Protein AF-A0A9E0YC06-F1 (afdb_monomer_lite)

Foldseek 3Di:
DWAKAWQAWAAEPVRQIKTKIKIKFQLVCVVVVVVPQLKQKDWADLQQEDPVLLLVCLVPPWDDDPFAFDDDPDQDGLHTDDDPVVRVVVRVVVVVQLVVLSVVLVVCVVVVHHSNPSSVSSRNTDMIIMIIMHRDCVVLLVQQFWWQWDDDPNPDIDTDREPVVVVVVPCPPPPVCSVPPSVVSNRTPHRDDPRSNVNSRNNVVNVVVDDHHYDYAFDKGFGNLVLDDPVLQCVLQCVVPVDDDPVPRVVLSLQLSLLVNNVSRNDPRPCPPPRDNSNVSNVSSVVCVLQLVLSSQQRMWTQHDPVQFAPDFDDQDPDPNHGDTDTQDASSYRRIHGRLSVDPQNPHGPPPD

Secondary structure (DSSP, 8-state):
--EEEEEEEEE-TTS-EEEEEEEEEEGGGHHHHHT-TTSEEEE--TTTS-HHHHHHHHHHS----SS-BPP-SSS----B---HHHHHHHHHHHHHHHHHHHHHHHHHHHTT--HHHHGGGGGGG-EEEEEEEES--HHHHHHHS--EEEEETTTEEEEESSHHHHHHHT--TTGGGTT-HHHHHHHB---S-HHHHHHHHHHHHHHHH--PEE--TT-EE-TTGGGS-HHHHHHHHHHHHSS--GGGHHHHHHHHHHHHHHHHTT--TT-TTPPP-HHHHHHHHHHHHHTT-GGGGGS-EEEP-HHHHHH-EEEEEESSSSEEEEESEETTEESEEEGGGGSTTTTS-----

Radius of gyration: 23.1 Å; chains: 1; bounding box: 62×57×63 Å

Structure (mmCIF, N/CA/C/O backbone):
data_AF-A0A9E0YC06-F1
#
_entry.id   AF-A0A9E0YC06-F1
#
loop_
_atom_site.group_PDB
_atom_site.id
_atom_site.type_symbol
_atom_site.label_atom_id
_atom_site.label_alt_id
_atom_site.label_comp_id
_atom_site.label_asym_id
_atom_site.label_entity_id
_atom_site.label_seq_id
_atom_site.pdbx_PDB_ins_code
_atom_site.Cartn_x
_atom_site.Cartn_y
_atom_site.Cartn_z
_atom_site.occupancy
_atom_site.B_iso_or_equiv
_atom_site.auth_seq_id
_atom_site.auth_comp_id
_atom_site.auth_asym_id
_atom_site.auth_atom_id
_atom_site.pdbx_PDB_model_num
ATOM 1 N N . MET A 1 1 ? 0.021 1.681 -14.751 1.00 81.00 1 MET A N 1
ATOM 2 C CA . MET A 1 1 ? -0.876 2.201 -13.699 1.00 81.00 1 MET A CA 1
ATOM 3 C C . MET A 1 1 ? -0.227 2.026 -12.330 1.00 81.00 1 MET A C 1
ATOM 5 O O . MET A 1 1 ? -0.384 0.990 -11.705 1.00 81.00 1 MET A O 1
ATOM 9 N N . ILE A 1 2 ? 0.539 3.021 -11.889 1.00 95.31 2 ILE A N 1
ATOM 10 C CA . ILE A 1 2 ? 1.063 3.106 -10.520 1.00 95.31 2 ILE A CA 1
ATOM 11 C C . ILE A 1 2 ? 0.378 4.301 -9.869 1.00 95.31 2 ILE A C 1
ATOM 13 O O . ILE A 1 2 ? 0.239 5.335 -10.522 1.00 95.31 2 ILE A O 1
ATOM 17 N N . LYS A 1 3 ? -0.146 4.131 -8.656 1.00 95.12 3 LYS A N 1
ATOM 18 C CA . LYS A 1 3 ? -0.963 5.149 -7.981 1.00 95.12 3 LYS A CA 1
ATOM 19 C C . LYS A 1 3 ? -0.737 5.106 -6.476 1.00 95.12 3 LYS A C 1
ATOM 21 O O . LYS A 1 3 ? -0.536 4.027 -5.922 1.00 95.12 3 LYS A O 1
ATOM 26 N N . ALA A 1 4 ? -0.854 6.261 -5.837 1.00 97.38 4 ALA A N 1
ATOM 27 C CA . ALA A 1 4 ? -0.976 6.402 -4.396 1.00 97.38 4 ALA A CA 1
ATOM 28 C C . ALA A 1 4 ? -2.101 7.397 -4.101 1.00 97.38 4 ALA A C 1
ATOM 30 O O . ALA A 1 4 ? -2.195 8.442 -4.740 1.00 97.38 4 ALA A O 1
ATOM 31 N N . GLU A 1 5 ? -2.961 7.048 -3.157 1.00 96.50 5 GLU A N 1
ATOM 32 C CA . GLU A 1 5 ? -4.104 7.847 -2.732 1.00 96.50 5 GLU A CA 1
ATOM 33 C C . GLU A 1 5 ? -4.116 7.903 -1.210 1.00 96.50 5 GLU A C 1
ATOM 35 O O . GLU A 1 5 ? -4.028 6.864 -0.550 1.00 96.50 5 GLU A O 1
ATOM 40 N N . ILE A 1 6 ? -4.231 9.106 -0.654 1.00 98.06 6 ILE A N 1
ATOM 41 C CA . ILE A 1 6 ? -4.381 9.296 0.786 1.00 98.06 6 ILE A CA 1
ATOM 42 C C . ILE A 1 6 ? -5.811 8.927 1.182 1.00 98.06 6 ILE A C 1
ATOM 44 O O . ILE A 1 6 ? -6.769 9.517 0.696 1.00 98.06 6 ILE A O 1
ATOM 48 N N . ILE A 1 7 ? -5.941 7.942 2.067 1.00 97.62 7 ILE A N 1
ATOM 49 C CA . ILE A 1 7 ? -7.224 7.468 2.603 1.00 97.62 7 ILE A CA 1
ATOM 50 C C . ILE A 1 7 ? -7.545 8.130 3.943 1.00 97.62 7 ILE A C 1
ATOM 52 O O . ILE A 1 7 ? -8.708 8.362 4.259 1.00 97.62 7 ILE A O 1
ATOM 56 N N . ALA A 1 8 ? -6.516 8.390 4.743 1.00 98.50 8 ALA A N 1
ATOM 57 C CA . ALA A 1 8 ? -6.589 9.214 5.937 1.00 98.50 8 ALA A CA 1
ATOM 58 C C . ALA A 1 8 ? -5.201 9.770 6.231 1.00 98.50 8 ALA A C 1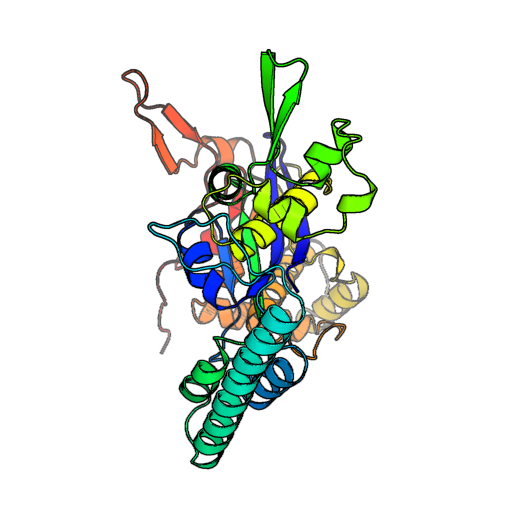
ATOM 60 O O . ALA A 1 8 ? -4.188 9.117 5.971 1.00 98.50 8 ALA A O 1
ATOM 61 N N . ASP A 1 9 ? -5.153 10.957 6.813 1.00 98.75 9 ASP A N 1
ATOM 62 C CA . ASP A 1 9 ? -3.912 11.628 7.166 1.00 98.75 9 ASP A CA 1
ATOM 63 C C . ASP A 1 9 ? -4.146 12.483 8.400 1.00 98.75 9 ASP A C 1
ATOM 65 O O . ASP A 1 9 ? -5.125 13.230 8.481 1.00 98.75 9 ASP A O 1
ATOM 69 N N . SER A 1 10 ? -3.311 12.306 9.414 1.00 98.75 10 SER A N 1
ATOM 70 C CA . SER A 1 10 ? -3.539 12.908 10.720 1.00 98.75 10 SER A CA 1
ATOM 71 C C . SER A 1 10 ? -2.240 13.236 11.422 1.00 98.75 10 SER A C 1
ATOM 73 O O . SER A 1 10 ? -1.235 12.568 11.213 1.00 98.75 10 SER A O 1
ATOM 75 N N . GLU A 1 11 ? -2.264 14.245 12.281 1.00 98.69 11 GLU A N 1
ATOM 76 C CA . GLU A 1 11 ? -1.118 14.638 13.095 1.00 98.69 11 GLU A CA 1
ATOM 77 C C . GLU A 1 11 ? -1.585 14.932 14.518 1.00 98.69 11 GLU A C 1
ATOM 79 O O . GLU A 1 11 ? -2.592 15.617 14.709 1.00 98.69 11 GLU A O 1
ATOM 84 N N . ASN A 1 12 ? -0.878 14.379 15.501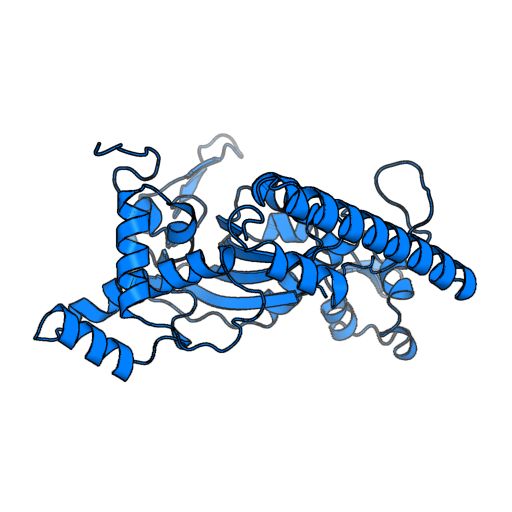 1.00 97.81 12 ASN A N 1
ATOM 85 C CA . ASN A 1 12 ? -1.195 14.558 16.916 1.00 97.81 12 ASN A CA 1
ATOM 86 C C . ASN A 1 12 ? -0.533 15.818 17.508 1.00 97.81 12 ASN A C 1
ATOM 88 O O . ASN A 1 12 ? 0.254 16.505 16.855 1.00 97.81 12 ASN A O 1
ATOM 92 N N . GLU A 1 13 ? -0.807 16.086 18.785 1.00 97.00 13 GLU A N 1
ATOM 93 C CA . GLU A 1 13 ? -0.251 17.220 19.541 1.00 97.00 13 GLU A CA 1
ATOM 94 C C . GLU A 1 13 ? 1.284 17.169 19.710 1.00 97.00 13 GLU A C 1
ATOM 96 O O . GLU A 1 13 ? 1.910 18.198 19.960 1.00 97.00 13 GLU A O 1
ATOM 101 N N . PHE A 1 14 ? 1.909 15.998 19.527 1.00 95.19 14 PHE A N 1
ATOM 102 C CA . PHE A 1 14 ? 3.367 15.811 19.588 1.00 95.19 14 PHE A CA 1
ATOM 103 C C . PHE A 1 14 ? 4.069 16.042 18.240 1.00 95.19 14 PHE A C 1
ATOM 105 O O . PHE A 1 14 ? 5.292 15.920 18.153 1.00 95.19 14 PHE A O 1
ATOM 112 N N . GLY A 1 15 ? 3.314 16.345 17.178 1.00 96.25 15 GLY A N 1
ATOM 113 C CA . GLY A 1 15 ? 3.836 16.514 15.822 1.00 96.25 15 GLY A CA 1
ATOM 114 C C . GLY A 1 15 ? 4.142 15.198 15.099 1.00 96.25 15 GLY A C 1
ATOM 115 O O . GLY A 1 15 ? 4.780 15.215 14.046 1.00 96.25 15 GLY A O 1
ATOM 116 N N . ASN A 1 16 ? 3.709 14.045 15.625 1.00 97.31 16 ASN A N 1
ATOM 117 C CA . ASN A 1 16 ? 3.791 12.792 14.880 1.00 97.31 16 ASN A CA 1
ATOM 118 C C . ASN A 1 16 ? 2.632 12.716 13.889 1.00 97.31 16 ASN A C 1
ATOM 120 O O . ASN A 1 16 ? 1.460 12.786 14.267 1.00 97.31 16 ASN A O 1
ATOM 124 N N . ARG A 1 17 ? 2.975 12.523 12.617 1.00 98.44 17 ARG A N 1
ATOM 125 C CA . ARG A 1 17 ? 2.020 12.332 11.530 1.00 98.44 17 ARG A CA 1
ATOM 126 C C . ARG A 1 17 ? 1.817 10.845 11.269 1.00 98.44 17 ARG A C 1
ATOM 128 O O . ARG A 1 17 ? 2.785 10.098 11.183 1.00 98.44 17 ARG A O 1
ATOM 135 N N . ILE A 1 18 ? 0.569 10.424 11.124 1.00 98.81 18 ILE A N 1
ATOM 136 C CA . ILE A 1 18 ? 0.172 9.090 10.679 1.00 98.81 18 ILE A CA 1
ATOM 137 C C . ILE A 1 18 ? -0.608 9.225 9.377 1.00 98.81 18 ILE A C 1
ATOM 139 O O . ILE A 1 18 ? -1.544 10.018 9.265 1.00 98.81 18 ILE A O 1
ATOM 143 N N . THR A 1 19 ? -0.238 8.422 8.387 1.00 98.81 19 THR A N 1
ATOM 144 C CA . THR A 1 19 ? -0.880 8.459 7.074 1.00 98.81 19 THR A CA 1
ATOM 145 C C . THR A 1 19 ? -1.258 7.054 6.653 1.00 98.81 19 THR A C 1
ATOM 147 O O . THR A 1 19 ? -0.451 6.132 6.764 1.00 98.81 19 THR A O 1
ATOM 150 N N . THR A 1 20 ? -2.475 6.901 6.139 1.00 98.75 20 THR A N 1
ATOM 151 C CA . THR A 1 20 ? -2.956 5.690 5.482 1.00 98.75 20 THR A CA 1
ATOM 152 C C . THR A 1 20 ? -3.086 5.950 3.988 1.00 98.75 20 THR A C 1
ATOM 154 O O . THR A 1 20 ? -3.839 6.827 3.570 1.00 98.75 20 THR A O 1
ATOM 157 N N . MET A 1 21 ? -2.375 5.169 3.177 1.00 98.00 21 MET A N 1
ATOM 158 C CA . MET A 1 21 ? -2.374 5.263 1.721 1.00 98.00 21 MET A CA 1
ATOM 159 C C . MET A 1 21 ? -2.909 3.984 1.088 1.00 98.00 21 MET A C 1
ATOM 161 O O . MET A 1 21 ? -2.517 2.881 1.471 1.00 98.00 21 MET A O 1
ATOM 165 N N . ARG A 1 22 ? -3.747 4.123 0.062 1.00 96.50 22 ARG A N 1
ATOM 166 C CA . ARG A 1 22 ? -4.060 3.048 -0.878 1.00 96.50 22 ARG A CA 1
ATOM 167 C C . ARG A 1 22 ? -3.128 3.181 -2.071 1.00 96.50 22 ARG A C 1
ATOM 169 O O . ARG A 1 22 ? -3.147 4.192 -2.767 1.00 96.50 22 ARG A O 1
ATOM 176 N N . VAL A 1 23 ? -2.321 2.157 -2.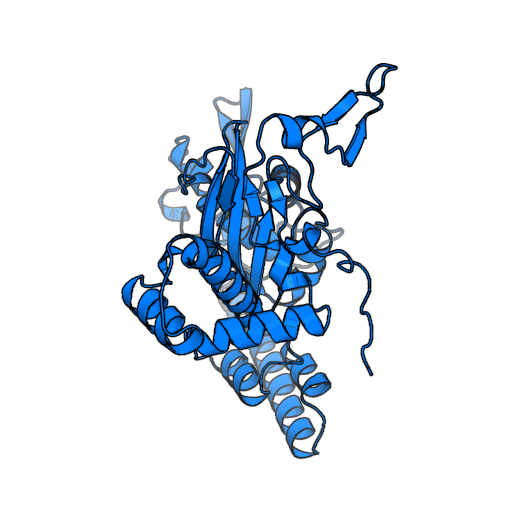309 1.00 96.50 23 VAL A N 1
ATOM 177 C CA . VAL A 1 23 ? -1.354 2.141 -3.406 1.00 96.50 23 VAL A CA 1
ATOM 178 C C . VAL A 1 23 ? -1.649 1.024 -4.396 1.00 96.50 23 VAL A C 1
ATOM 180 O O . VAL A 1 23 ? -2.126 -0.044 -4.012 1.00 96.50 23 VAL A O 1
ATOM 183 N N . VAL A 1 24 ? -1.348 1.275 -5.669 1.00 95.25 24 VAL A N 1
ATOM 184 C CA . VAL A 1 24 ? -1.470 0.312 -6.768 1.00 95.25 24 VAL A CA 1
ATOM 185 C C . VAL A 1 24 ? -0.137 0.230 -7.498 1.00 95.25 24 VAL A C 1
ATOM 187 O O . VAL A 1 24 ? 0.400 1.260 -7.902 1.00 95.25 24 VAL A O 1
ATOM 190 N N . PHE A 1 25 ? 0.396 -0.977 -7.672 1.00 96.31 25 PHE A N 1
ATOM 191 C CA . PHE A 1 25 ? 1.707 -1.205 -8.291 1.00 96.31 25 PHE A CA 1
ATOM 192 C C . PHE A 1 25 ? 1.819 -2.616 -8.906 1.00 96.31 25 PHE A C 1
ATOM 194 O O . PHE A 1 25 ? 0.981 -3.468 -8.613 1.00 96.31 25 PHE A O 1
ATOM 201 N N . PRO A 1 26 ? 2.808 -2.903 -9.773 1.00 96.38 26 PRO A N 1
ATOM 202 C CA . PRO A 1 26 ? 2.993 -4.236 -10.354 1.00 96.38 26 PRO A CA 1
ATOM 203 C C . PRO A 1 26 ? 3.237 -5.301 -9.283 1.00 96.38 26 PRO A C 1
ATOM 205 O O . PRO A 1 26 ? 4.080 -5.127 -8.407 1.00 96.38 26 PRO A O 1
ATOM 208 N N . ARG A 1 27 ? 2.534 -6.434 -9.340 1.00 94.75 27 ARG A N 1
ATOM 209 C CA . ARG A 1 27 ? 2.491 -7.412 -8.238 1.00 94.75 27 ARG A CA 1
ATOM 210 C C . ARG A 1 27 ? 3.851 -7.910 -7.747 1.00 94.75 27 ARG A C 1
ATOM 212 O O . ARG A 1 27 ? 3.967 -8.225 -6.558 1.00 94.75 27 ARG A O 1
ATOM 219 N N . TYR A 1 28 ? 4.858 -7.987 -8.611 1.00 93.94 28 TYR A N 1
ATOM 220 C CA . TYR A 1 28 ? 6.193 -8.456 -8.233 1.00 93.94 28 TYR A CA 1
ATOM 221 C C . TYR A 1 28 ? 6.906 -7.509 -7.245 1.00 93.94 28 TYR A C 1
ATOM 223 O O . TYR A 1 28 ? 7.638 -7.984 -6.379 1.00 93.94 28 TYR A O 1
ATOM 231 N N . ILE A 1 29 ? 6.584 -6.208 -7.254 1.00 95.94 29 ILE A N 1
ATOM 232 C CA . ILE A 1 29 ? 7.125 -5.198 -6.323 1.00 95.94 29 ILE A CA 1
ATOM 233 C C . ILE A 1 29 ? 6.703 -5.455 -4.866 1.00 95.94 29 ILE A C 1
ATOM 235 O O . ILE A 1 29 ? 7.348 -4.984 -3.928 1.00 95.94 29 ILE A O 1
ATOM 239 N N . LEU A 1 30 ? 5.654 -6.256 -4.634 1.00 95.44 30 LEU A N 1
ATOM 240 C CA . LEU A 1 30 ? 5.174 -6.563 -3.281 1.00 95.44 30 LEU A CA 1
ATOM 241 C C . LEU A 1 30 ? 6.271 -7.185 -2.402 1.00 95.44 30 LEU A C 1
ATOM 243 O O . LEU A 1 30 ? 6.291 -6.940 -1.198 1.00 95.44 30 LEU A O 1
ATOM 247 N N . ALA A 1 31 ? 7.169 -7.989 -2.982 1.00 95.06 31 ALA A N 1
ATOM 248 C CA . ALA A 1 31 ? 8.255 -8.618 -2.234 1.00 95.06 31 ALA A CA 1
ATOM 249 C C . ALA A 1 31 ? 9.210 -7.567 -1.644 1.00 95.06 31 ALA A C 1
ATOM 251 O O . ALA A 1 31 ? 9.527 -7.624 -0.457 1.00 95.06 31 ALA A O 1
ATOM 252 N N . GLU A 1 32 ? 9.582 -6.565 -2.440 1.00 95.12 32 GLU A N 1
ATOM 253 C CA . GLU A 1 32 ? 10.418 -5.445 -2.008 1.00 95.12 32 GLU A CA 1
ATOM 254 C C . GLU A 1 32 ? 9.693 -4.530 -1.016 1.00 95.12 32 GLU A C 1
ATOM 256 O O . GLU A 1 32 ? 10.263 -4.132 -0.005 1.00 95.12 32 GLU A O 1
ATOM 261 N N . LEU A 1 33 ? 8.410 -4.228 -1.241 1.00 96.19 33 LEU A N 1
ATOM 262 C CA . LEU A 1 33 ? 7.621 -3.434 -0.291 1.00 96.19 33 LEU A CA 1
ATOM 263 C C . LEU A 1 33 ? 7.520 -4.129 1.081 1.00 96.19 33 LEU A C 1
ATOM 265 O O . LEU A 1 33 ? 7.486 -3.487 2.137 1.00 96.19 33 LEU A O 1
ATOM 269 N N . ASN A 1 34 ? 7.482 -5.461 1.093 1.00 95.81 34 ASN A N 1
ATOM 270 C CA . ASN A 1 34 ? 7.383 -6.240 2.320 1.00 95.81 34 ASN A CA 1
ATOM 271 C C . ASN A 1 34 ? 8.662 -6.225 3.169 1.00 95.81 34 ASN A C 1
ATOM 273 O O . ASN A 1 34 ? 8.555 -6.466 4.371 1.00 95.81 34 ASN A O 1
ATOM 277 N N . THR A 1 35 ? 9.826 -5.854 2.621 1.00 95.81 35 THR A N 1
ATOM 278 C CA . THR A 1 35 ? 11.067 -5.727 3.413 1.00 95.81 35 THR A CA 1
ATOM 279 C C . THR A 1 35 ? 11.031 -4.544 4.385 1.00 95.81 35 THR A C 1
ATOM 281 O O . THR A 1 35 ? 11.762 -4.525 5.374 1.00 95.81 35 THR A O 1
ATOM 284 N N . HIS A 1 36 ? 10.165 -3.559 4.134 1.00 96.62 36 HIS A N 1
ATOM 285 C CA . HIS A 1 36 ? 9.968 -2.380 4.981 1.00 96.62 36 HIS A CA 1
ATOM 286 C C . HIS A 1 36 ? 9.031 -2.702 6.152 1.00 96.62 36 HIS A C 1
ATOM 288 O O . HIS A 1 36 ? 7.808 -2.572 6.051 1.00 96.62 36 HIS A O 1
ATOM 294 N N . ARG A 1 37 ? 9.605 -3.200 7.253 1.00 94.31 37 ARG A N 1
ATOM 295 C CA . ARG A 1 37 ? 8.866 -3.749 8.412 1.00 94.31 37 ARG A CA 1
ATOM 296 C C . ARG A 1 37 ? 8.123 -2.710 9.256 1.00 94.31 37 ARG A C 1
ATOM 298 O O . ARG A 1 37 ? 7.167 -3.077 9.923 1.00 94.31 37 ARG A O 1
ATOM 305 N N . MET A 1 38 ? 8.539 -1.447 9.197 1.00 93.88 38 MET A N 1
ATOM 306 C CA . MET A 1 38 ? 7.868 -0.326 9.870 1.00 93.88 38 MET A CA 1
ATOM 307 C C . MET A 1 38 ? 6.509 0.030 9.250 1.00 93.88 38 MET A C 1
ATOM 309 O O . MET A 1 38 ? 5.746 0.788 9.835 1.00 93.88 38 MET A O 1
ATOM 313 N N . LEU A 1 39 ? 6.194 -0.502 8.066 1.00 97.12 39 LEU A N 1
ATOM 314 C CA . LEU A 1 39 ? 4.922 -0.263 7.394 1.00 97.12 39 LEU A CA 1
ATOM 315 C C . LEU A 1 39 ? 3.885 -1.308 7.820 1.00 97.12 39 LEU A C 1
ATOM 317 O O . LEU A 1 39 ? 4.083 -2.504 7.579 1.00 97.12 39 LEU A O 1
ATOM 321 N N . SER A 1 40 ? 2.755 -0.856 8.360 1.00 96.81 40 SER A N 1
ATOM 322 C CA . SER A 1 40 ? 1.577 -1.702 8.589 1.00 96.81 40 SER A CA 1
ATOM 323 C C . SER A 1 40 ? 0.810 -1.850 7.278 1.00 96.81 40 SER A C 1
ATOM 325 O O . SER A 1 40 ? 0.516 -0.855 6.614 1.00 96.81 40 SER A O 1
ATOM 327 N N . LYS A 1 41 ? 0.539 -3.086 6.848 1.00 94.81 41 LYS A N 1
ATOM 328 C CA . LYS A 1 41 ? 0.122 -3.384 5.466 1.00 94.81 41 LYS A CA 1
ATOM 329 C C . LYS A 1 41 ? -1.058 -4.349 5.422 1.00 94.81 41 LYS A C 1
ATOM 331 O O . LYS A 1 41 ? -0.990 -5.448 5.971 1.00 94.81 41 LYS A O 1
ATOM 336 N N . ASN A 1 42 ? -2.076 -4.008 4.635 1.00 91.69 42 ASN A N 1
ATOM 337 C CA . ASN A 1 42 ? -3.133 -4.929 4.224 1.00 91.69 42 ASN A CA 1
ATOM 338 C C . ASN A 1 42 ? -3.101 -5.087 2.701 1.00 91.69 42 ASN A C 1
ATOM 340 O O . ASN A 1 42 ? -3.422 -4.176 1.942 1.00 91.69 42 ASN A O 1
ATOM 344 N N . SER A 1 43 ? -2.626 -6.248 2.254 1.00 87.94 43 SER A N 1
ATOM 345 C CA . SER A 1 43 ? -2.371 -6.554 0.846 1.00 87.94 43 SER A CA 1
ATOM 346 C C . SER A 1 43 ? -3.465 -7.442 0.283 1.00 87.94 43 SER A C 1
ATOM 348 O O . SER A 1 43 ? -3.850 -8.414 0.936 1.00 87.94 43 SER A O 1
ATOM 350 N N . ALA A 1 44 ? -3.870 -7.201 -0.968 1.00 80.44 44 ALA A N 1
ATOM 351 C CA . ALA A 1 44 ? -4.777 -8.107 -1.654 1.00 80.44 44 ALA A CA 1
ATOM 352 C C . ALA A 1 44 ? -4.278 -9.558 -1.720 1.00 80.44 44 ALA A C 1
ATOM 354 O O . ALA A 1 44 ? -3.077 -9.839 -1.670 1.00 80.44 44 ALA A O 1
ATOM 355 N N . SER A 1 45 ? -5.218 -10.502 -1.786 1.00 81.62 45 SER A N 1
ATOM 356 C CA . SER A 1 45 ? -4.921 -11.935 -1.798 1.00 81.62 45 SER A CA 1
ATOM 357 C C . SER A 1 45 ? -5.403 -12.579 -3.091 1.00 81.62 45 SER A C 1
ATOM 359 O O . SER A 1 45 ? -6.604 -12.778 -3.289 1.00 81.62 45 SER A O 1
ATOM 361 N N . SER A 1 46 ? -4.458 -13.008 -3.933 1.00 79.94 46 SER A N 1
ATOM 362 C CA . SER A 1 46 ? -4.754 -13.805 -5.131 1.00 79.94 46 SER A CA 1
ATOM 363 C C . SER A 1 46 ? -5.472 -15.115 -4.787 1.00 79.94 46 SER A C 1
ATOM 365 O O . SER A 1 46 ? -6.246 -15.618 -5.589 1.00 79.94 46 SER A O 1
ATOM 367 N N . ARG A 1 47 ? -5.326 -15.644 -3.564 1.00 80.62 47 ARG A N 1
ATOM 368 C CA . ARG A 1 47 ? -6.095 -16.814 -3.096 1.00 80.62 47 ARG A CA 1
ATOM 369 C C . ARG A 1 47 ? -7.568 -16.501 -2.837 1.00 80.62 47 ARG A C 1
ATOM 371 O O . ARG A 1 47 ? -8.405 -17.397 -2.933 1.00 80.62 47 ARG A O 1
ATOM 378 N N . ALA A 1 48 ? -7.887 -15.268 -2.453 1.00 77.62 48 ALA A N 1
ATOM 379 C CA . ALA A 1 48 ? -9.242 -14.891 -2.079 1.00 77.62 48 ALA A CA 1
ATOM 380 C C . ALA A 1 48 ? -10.073 -14.454 -3.293 1.00 77.62 48 ALA A C 1
ATOM 382 O O . ALA A 1 48 ? -11.224 -14.881 -3.422 1.00 77.62 48 ALA A O 1
ATOM 383 N N . ILE A 1 49 ? -9.475 -13.695 -4.215 1.00 81.81 49 ILE A N 1
ATOM 384 C CA . ILE A 1 49 ? -10.160 -13.143 -5.391 1.00 81.81 49 ILE A CA 1
ATOM 385 C C . ILE A 1 49 ? -10.595 -14.276 -6.352 1.00 81.81 49 ILE A C 1
ATOM 387 O O . ILE A 1 49 ? -9.816 -15.199 -6.611 1.00 81.81 49 ILE A O 1
ATOM 391 N N . PRO A 1 50 ? -11.837 -14.257 -6.878 1.00 88.75 50 PRO A N 1
ATOM 392 C CA . PRO A 1 50 ? -12.282 -15.203 -7.902 1.00 88.75 50 PRO A CA 1
ATOM 393 C C . PRO A 1 50 ? -11.386 -15.183 -9.148 1.00 88.75 50 PRO A C 1
ATOM 395 O O . PRO A 1 50 ? -11.050 -14.107 -9.638 1.00 88.75 50 PRO A O 1
ATOM 398 N N . PHE A 1 51 ? -11.065 -16.362 -9.692 1.00 91.56 51 PHE A N 1
ATOM 399 C CA . PHE A 1 51 ? -10.202 -16.502 -10.875 1.00 91.56 51 PHE A CA 1
ATOM 400 C C . PHE A 1 51 ? -10.669 -15.632 -12.047 1.00 91.56 51 PHE A C 1
ATOM 402 O O . PHE A 1 51 ? -9.890 -14.834 -12.551 1.00 91.56 51 PHE A O 1
ATOM 409 N N . GLN A 1 52 ? -11.960 -15.687 -12.391 1.00 91.50 52 GLN A N 1
ATOM 410 C CA . GLN A 1 52 ? -12.535 -14.916 -13.501 1.00 91.50 52 GLN A CA 1
ATOM 411 C C . GLN A 1 52 ? -12.300 -13.400 -13.381 1.00 91.50 52 GLN A C 1
ATOM 413 O O . GLN A 1 52 ? -12.055 -12.734 -14.381 1.00 91.50 52 GLN A O 1
ATOM 418 N N . LYS A 1 53 ? -12.302 -12.846 -12.157 1.00 88.88 53 LYS A N 1
ATOM 419 C CA . LYS A 1 53 ? -12.016 -11.418 -11.945 1.00 88.88 53 LYS A CA 1
ATOM 420 C C . LYS A 1 53 ? -10.548 -11.084 -12.237 1.00 88.88 53 LYS A C 1
ATOM 422 O O . LYS A 1 53 ? -10.275 -10.077 -12.883 1.00 88.88 53 LYS A O 1
ATOM 427 N N . LEU A 1 54 ? -9.608 -11.913 -11.771 1.00 89.69 54 LEU A N 1
ATOM 428 C CA . LEU A 1 54 ? -8.177 -11.709 -12.047 1.00 89.69 54 LEU A CA 1
ATOM 429 C C . LEU A 1 54 ? -7.852 -11.924 -13.525 1.00 89.69 54 LEU A C 1
ATOM 431 O O . LEU A 1 54 ? -7.114 -11.134 -14.105 1.00 89.69 54 LEU A O 1
ATOM 435 N N . LEU A 1 55 ? -8.446 -12.951 -14.131 1.00 93.38 55 LEU A N 1
ATOM 436 C CA . LEU A 1 55 ? -8.324 -13.259 -15.549 1.00 93.38 55 LEU A CA 1
ATOM 437 C C . LEU A 1 55 ? -8.744 -12.063 -16.413 1.00 93.38 55 LEU A C 1
ATOM 439 O O . LEU A 1 55 ? -7.965 -11.606 -17.247 1.00 93.38 55 LEU A O 1
ATOM 443 N N . GLN A 1 56 ? -9.933 -11.505 -16.157 1.00 92.56 56 GLN A N 1
ATOM 444 C CA . GLN A 1 56 ? -10.422 -10.332 -16.881 1.00 92.56 56 GLN A CA 1
ATOM 445 C C . GLN A 1 56 ? -9.505 -9.121 -16.680 1.00 92.56 56 GLN A C 1
ATOM 447 O O . GLN A 1 56 ? -9.124 -8.470 -17.649 1.00 92.56 56 GLN A O 1
ATOM 452 N N . SER A 1 57 ? -9.071 -8.867 -15.441 1.00 91.00 57 SER A N 1
ATOM 453 C CA . SER A 1 57 ? -8.157 -7.761 -15.139 1.00 91.00 57 SER A CA 1
ATOM 454 C C . SER A 1 57 ? -6.834 -7.861 -15.899 1.00 91.00 57 SER A C 1
ATOM 456 O O . SER A 1 57 ? -6.325 -6.835 -16.337 1.00 91.00 57 SER A O 1
ATOM 458 N N . VAL A 1 58 ? -6.271 -9.062 -16.063 1.00 94.44 58 VAL A N 1
ATOM 459 C CA . VAL A 1 58 ? -5.019 -9.274 -16.809 1.00 94.44 58 VAL A CA 1
ATOM 460 C C . VAL A 1 58 ? -5.232 -9.196 -18.324 1.00 94.44 58 VAL A C 1
ATOM 462 O O . VAL A 1 58 ? -4.333 -8.767 -19.048 1.00 94.44 58 VAL A O 1
ATOM 465 N N . LYS A 1 59 ? -6.413 -9.567 -18.832 1.00 94.44 59 LYS A N 1
ATOM 466 C CA . LYS A 1 59 ? -6.758 -9.416 -20.256 1.00 94.44 59 LYS A CA 1
ATOM 467 C C . LYS A 1 59 ? -6.944 -7.943 -20.637 1.00 94.44 59 LYS A C 1
ATOM 469 O O . LYS A 1 59 ? -6.366 -7.507 -21.631 1.00 94.44 59 LYS A O 1
ATOM 474 N N . GLU A 1 60 ? -7.685 -7.185 -19.829 1.00 92.88 60 GLU A N 1
ATOM 475 C CA . GLU A 1 60 ? -8.036 -5.783 -20.104 1.00 92.88 60 GLU A CA 1
ATOM 476 C C . GLU A 1 60 ? -6.946 -4.784 -19.706 1.00 92.88 60 GLU A C 1
ATOM 478 O O . GLU A 1 60 ? -6.685 -3.832 -20.434 1.00 92.88 60 GLU A O 1
ATOM 483 N N . ASN A 1 61 ? -6.314 -4.988 -18.548 1.00 92.50 61 ASN A N 1
ATOM 484 C CA . ASN A 1 61 ? -5.379 -4.039 -17.944 1.00 92.50 61 ASN A CA 1
ATOM 485 C C . ASN A 1 61 ? -4.095 -4.747 -17.468 1.00 92.50 61 ASN A C 1
ATOM 487 O O . ASN A 1 61 ? -3.773 -4.693 -16.273 1.00 92.50 61 ASN A O 1
ATOM 491 N N . PRO A 1 62 ? -3.357 -5.434 -18.366 1.00 96.06 62 PRO A N 1
ATOM 492 C CA . PRO A 1 62 ? -2.119 -6.101 -17.994 1.00 96.06 62 PRO A CA 1
ATOM 493 C C . PRO A 1 62 ? -1.080 -5.094 -17.500 1.00 96.06 62 PRO A C 1
ATOM 495 O O . PRO A 1 62 ? -0.982 -3.962 -17.981 1.00 96.06 62 PRO A O 1
ATOM 498 N N . PHE A 1 63 ? -0.241 -5.538 -16.575 1.00 96.94 63 PHE A N 1
ATOM 499 C CA . PHE A 1 63 ? 1.013 -4.864 -16.308 1.00 96.94 63 PHE A CA 1
ATOM 500 C C . PHE A 1 63 ? 1.921 -4.953 -17.541 1.00 96.94 63 PHE A C 1
ATOM 502 O O . PHE A 1 63 ? 2.207 -6.040 -18.048 1.00 96.94 63 PHE A O 1
ATOM 509 N N . ILE A 1 64 ? 2.391 -3.789 -17.982 1.00 96.94 64 ILE A N 1
ATOM 510 C CA . ILE A 1 64 ? 3.454 -3.609 -18.968 1.00 96.94 64 ILE A CA 1
ATOM 511 C C . ILE A 1 64 ? 4.518 -2.728 -18.294 1.00 96.94 64 ILE A C 1
ATOM 513 O O . ILE A 1 64 ? 4.135 -1.720 -17.680 1.00 96.94 64 ILE A O 1
ATOM 517 N N . PRO A 1 65 ? 5.815 -3.084 -18.370 1.00 96.00 65 PRO A N 1
ATOM 518 C CA . PRO A 1 65 ? 6.889 -2.262 -17.828 1.00 96.00 65 PRO A CA 1
ATOM 519 C C . PRO A 1 65 ? 6.854 -0.811 -18.322 1.00 96.00 65 PRO A C 1
ATOM 521 O O . PRO A 1 65 ? 6.554 -0.554 -19.486 1.00 96.00 65 PRO A O 1
ATOM 524 N N . ILE A 1 66 ? 7.164 0.147 -17.440 1.00 95.12 66 ILE A N 1
ATOM 525 C CA . ILE A 1 66 ? 7.150 1.586 -17.778 1.00 95.12 66 ILE A CA 1
ATOM 526 C C . ILE A 1 66 ? 8.244 1.966 -18.784 1.00 95.12 66 ILE A C 1
ATOM 528 O O . ILE A 1 66 ? 8.102 2.953 -19.501 1.00 95.12 66 ILE A O 1
ATOM 532 N N . ALA A 1 67 ? 9.322 1.184 -18.822 1.00 95.50 67 ALA A N 1
ATOM 533 C CA . ALA A 1 67 ? 10.390 1.250 -19.803 1.00 95.50 67 ALA A CA 1
ATOM 534 C C . ALA A 1 67 ? 11.072 -0.120 -19.899 1.00 95.50 67 ALA A C 1
ATOM 536 O O . ALA A 1 67 ? 11.053 -0.904 -18.947 1.00 95.50 67 ALA A O 1
ATOM 537 N N . TRP A 1 68 ? 11.698 -0.387 -21.042 1.00 95.56 68 TRP A N 1
ATOM 538 C CA . TRP A 1 68 ? 12.492 -1.590 -21.269 1.00 95.56 68 TRP A CA 1
ATOM 539 C C . TRP A 1 68 ? 13.961 -1.254 -21.041 1.00 95.56 68 TRP A C 1
ATOM 541 O O . TRP A 1 68 ? 14.582 -0.582 -21.864 1.00 95.56 68 TRP A O 1
ATOM 551 N N . GLN A 1 69 ? 14.494 -1.661 -19.894 1.00 93.56 69 GLN A N 1
ATOM 552 C CA . GLN A 1 69 ? 15.904 -1.484 -19.556 1.00 93.56 69 GLN A CA 1
ATOM 553 C C . GLN A 1 69 ? 16.746 -2.515 -20.318 1.00 93.56 69 GLN A C 1
ATOM 555 O O . GLN A 1 69 ? 16.319 -3.658 -20.498 1.00 93.56 69 GLN A O 1
ATOM 560 N N . LYS A 1 70 ? 17.918 -2.106 -20.804 1.00 93.94 70 LYS A N 1
ATOM 561 C CA . LYS A 1 70 ? 18.883 -3.026 -21.417 1.00 93.94 70 LYS A CA 1
ATOM 562 C C . LYS A 1 70 ? 19.603 -3.834 -20.341 1.00 93.94 70 LYS A C 1
ATOM 564 O O . LYS A 1 70 ? 19.641 -3.431 -19.182 1.00 93.94 70 LYS A O 1
ATOM 569 N N . ASP A 1 71 ? 20.191 -4.953 -20.749 1.00 93.19 71 ASP A N 1
ATOM 570 C CA . ASP A 1 71 ? 21.047 -5.756 -19.876 1.00 93.19 71 ASP A CA 1
ATOM 571 C C . ASP A 1 71 ? 22.228 -4.934 -19.336 1.00 93.19 71 ASP A C 1
ATOM 573 O O . ASP A 1 71 ? 22.786 -4.084 -20.037 1.00 93.19 71 ASP A O 1
ATOM 577 N N . HIS A 1 72 ? 22.595 -5.177 -18.081 1.00 89.81 72 HIS A N 1
ATOM 578 C CA . HIS A 1 72 ? 23.677 -4.476 -17.402 1.00 89.81 72 HIS A CA 1
ATOM 579 C C . HIS A 1 72 ? 24.253 -5.322 -16.261 1.00 89.81 72 HIS A C 1
ATOM 581 O O . HIS A 1 72 ? 23.586 -6.168 -15.668 1.00 89.81 72 HIS A O 1
ATOM 587 N N . SER A 1 73 ? 25.504 -5.055 -15.885 1.00 89.75 73 SER A N 1
ATOM 588 C CA . SER A 1 73 ? 26.099 -5.656 -14.689 1.00 89.75 73 SER A CA 1
ATOM 589 C C . SER A 1 73 ? 25.609 -4.967 -13.413 1.00 89.75 73 SER A C 1
ATOM 591 O O . SER A 1 73 ? 25.503 -3.741 -13.370 1.00 89.75 73 SER A O 1
ATOM 593 N N . GLY A 1 74 ? 25.399 -5.728 -12.340 1.00 83.62 74 GLY A N 1
ATOM 594 C CA . GLY A 1 74 ? 25.006 -5.189 -11.034 1.00 83.62 74 GLY A CA 1
ATOM 595 C C . GLY A 1 74 ? 23.499 -4.960 -10.895 1.00 83.62 74 GLY A C 1
ATOM 596 O O . GLY A 1 74 ? 22.708 -5.437 -11.696 1.00 83.62 74 GLY A O 1
ATOM 597 N N . MET A 1 75 ? 23.091 -4.254 -9.838 1.00 76.69 75 MET A N 1
ATOM 598 C CA . MET A 1 75 ? 21.669 -4.083 -9.498 1.00 76.69 75 MET A CA 1
ATOM 599 C C . MET A 1 75 ? 20.967 -2.949 -10.260 1.00 76.69 75 MET A C 1
ATOM 601 O O . MET A 1 75 ? 19.752 -2.842 -10.146 1.00 76.69 75 MET A O 1
ATOM 605 N N . GLN A 1 76 ? 21.702 -2.087 -10.974 1.00 75.06 76 GLN A N 1
ATOM 606 C CA . GLN A 1 76 ? 21.170 -0.856 -11.573 1.00 75.06 76 GLN A CA 1
ATOM 607 C C . GLN A 1 76 ? 21.738 -0.589 -12.968 1.00 75.06 76 GLN A C 1
ATOM 609 O O . GLN A 1 76 ? 22.953 -0.651 -13.161 1.00 75.06 76 GLN A O 1
ATOM 614 N N . GLY A 1 77 ? 20.856 -0.242 -13.907 1.00 83.25 77 GLY A N 1
ATOM 615 C CA . GLY A 1 77 ? 21.188 0.139 -15.277 1.00 83.25 77 GLY A CA 1
ATOM 616 C C . GLY A 1 77 ? 20.620 1.508 -15.646 1.00 83.25 77 GLY A C 1
ATOM 617 O O . GLY A 1 77 ? 19.578 1.929 -15.150 1.00 83.25 77 GLY A O 1
ATOM 618 N N . SER A 1 78 ? 21.288 2.218 -16.547 1.00 85.44 78 SER A N 1
ATOM 619 C CA . SER A 1 78 ? 20.851 3.539 -17.031 1.00 85.44 78 SER A CA 1
ATOM 620 C C . SER A 1 78 ? 20.454 3.542 -18.507 1.00 85.44 78 SER A C 1
ATOM 622 O O . SER A 1 78 ? 19.965 4.552 -19.015 1.00 85.44 78 SER A O 1
ATOM 624 N N . GLU A 1 79 ? 20.655 2.424 -19.204 1.00 91.81 79 GLU A N 1
ATOM 625 C CA . GLU A 1 79 ? 20.334 2.295 -20.617 1.00 91.81 79 GLU A CA 1
ATOM 626 C C . GLU A 1 79 ? 18.978 1.632 -20.829 1.00 91.81 79 GLU A C 1
ATOM 628 O O . GLU A 1 79 ? 18.659 0.600 -20.240 1.00 91.81 79 GLU A O 1
ATOM 633 N N . TYR A 1 80 ? 18.201 2.210 -21.737 1.00 95.06 80 TYR A N 1
ATOM 634 C CA . TYR A 1 80 ? 16.870 1.743 -22.093 1.00 95.06 80 TYR A CA 1
ATOM 635 C C . TYR A 1 80 ? 16.774 1.592 -23.609 1.00 95.06 80 TYR A C 1
ATOM 637 O O . TYR A 1 80 ? 17.510 2.241 -24.360 1.00 95.06 80 TYR A O 1
ATOM 645 N N . PHE A 1 81 ? 15.870 0.735 -24.071 1.00 95.62 81 PHE A N 1
ATOM 646 C CA . PHE A 1 81 ? 15.463 0.736 -25.471 1.00 95.62 81 PHE A CA 1
ATOM 647 C C . PHE A 1 81 ? 14.749 2.057 -25.773 1.00 95.62 81 PHE A C 1
ATOM 649 O O . PHE A 1 81 ? 13.839 2.454 -25.045 1.00 95.62 81 PHE A O 1
ATOM 656 N N . THR A 1 82 ? 15.192 2.744 -26.825 1.00 94.75 82 THR A N 1
ATOM 657 C CA . THR A 1 82 ? 14.659 4.048 -27.254 1.00 94.75 82 THR A CA 1
ATOM 658 C C . THR A 1 82 ? 14.030 3.997 -28.643 1.00 94.75 82 THR A C 1
ATOM 660 O O . THR A 1 82 ? 13.190 4.840 -28.957 1.00 94.75 82 THR A O 1
ATOM 663 N N . ASP A 1 83 ? 14.409 3.014 -29.466 1.00 95.69 83 ASP A N 1
ATOM 664 C CA . ASP A 1 83 ? 13.819 2.806 -30.781 1.00 95.69 83 ASP A CA 1
ATOM 665 C C . ASP A 1 83 ? 12.377 2.290 -30.662 1.00 95.69 83 ASP A C 1
ATOM 667 O O . ASP A 1 83 ? 12.061 1.395 -29.873 1.00 95.69 83 ASP A O 1
ATOM 671 N N . LYS A 1 84 ? 11.476 2.882 -31.448 1.00 95.00 84 LYS A N 1
ATOM 672 C CA . LYS A 1 84 ? 10.043 2.597 -31.361 1.00 95.00 84 LYS A CA 1
ATOM 673 C C . LYS A 1 84 ? 9.699 1.202 -31.885 1.00 95.00 84 LYS A C 1
ATOM 675 O O . LYS A 1 84 ? 8.767 0.587 -31.365 1.00 95.00 84 LYS A O 1
ATOM 680 N N . GLU A 1 85 ? 10.391 0.716 -32.912 1.00 97.12 85 GLU A N 1
ATOM 681 C CA . GLU A 1 85 ? 10.152 -0.615 -33.472 1.00 97.12 85 GLU A CA 1
ATOM 682 C C . GLU A 1 85 ? 10.609 -1.695 -32.492 1.00 97.12 85 GLU A C 1
ATOM 684 O O . GLU A 1 85 ? 9.832 -2.611 -32.204 1.00 97.12 85 GLU A O 1
ATOM 689 N N . ASP A 1 86 ? 11.781 -1.517 -31.879 1.00 97.00 86 ASP A N 1
ATOM 690 C CA . ASP A 1 86 ? 12.286 -2.397 -30.820 1.00 97.00 86 ASP A CA 1
ATOM 691 C C . ASP A 1 86 ? 11.327 -2.448 -29.623 1.00 97.00 86 ASP A C 1
ATOM 693 O O . ASP A 1 86 ? 10.915 -3.526 -29.187 1.00 97.00 86 ASP A O 1
ATOM 697 N N . ILE A 1 87 ? 10.903 -1.285 -29.108 1.00 96.50 87 ILE A N 1
ATOM 698 C CA . ILE A 1 87 ? 9.959 -1.202 -27.981 1.00 96.50 87 ILE A CA 1
ATOM 699 C C . ILE A 1 87 ? 8.640 -1.902 -28.321 1.00 96.50 87 ILE A C 1
ATOM 701 O O . ILE A 1 87 ? 8.105 -2.647 -27.493 1.00 96.50 87 ILE A O 1
ATOM 705 N N . ASN A 1 88 ? 8.106 -1.691 -29.528 1.00 97.75 88 ASN A N 1
ATOM 706 C CA . ASN A 1 88 ? 6.878 -2.346 -29.975 1.00 97.75 88 ASN A CA 1
ATOM 707 C C . ASN A 1 88 ? 7.054 -3.867 -30.052 1.00 97.75 88 ASN A C 1
ATOM 709 O O . ASN A 1 88 ? 6.176 -4.610 -29.608 1.00 97.75 88 ASN A O 1
ATOM 713 N N . TYR A 1 89 ? 8.185 -4.335 -30.582 1.00 98.12 89 TYR A N 1
ATOM 714 C CA . TYR A 1 89 ? 8.497 -5.755 -30.682 1.00 98.12 89 TYR A CA 1
ATOM 715 C C . TYR A 1 89 ? 8.627 -6.411 -29.300 1.00 98.12 89 TYR A C 1
ATOM 717 O O . TYR A 1 89 ? 8.005 -7.446 -29.047 1.00 98.12 89 TYR A O 1
ATOM 725 N N . ILE A 1 90 ? 9.365 -5.801 -28.371 1.00 98.25 90 ILE A N 1
ATOM 726 C CA . ILE A 1 90 ? 9.537 -6.313 -27.002 1.00 98.25 90 ILE A CA 1
ATOM 727 C C . ILE A 1 90 ? 8.194 -6.326 -26.263 1.00 98.25 90 ILE A C 1
ATOM 729 O O . ILE A 1 90 ? 7.809 -7.345 -25.685 1.00 98.25 90 ILE A O 1
ATOM 733 N N . THR A 1 91 ? 7.426 -5.237 -26.356 1.00 98.06 91 THR A N 1
ATOM 734 C CA . THR A 1 91 ? 6.093 -5.139 -25.739 1.00 98.06 91 THR A CA 1
ATOM 735 C C . THR A 1 91 ? 5.145 -6.205 -26.287 1.00 98.06 91 THR A C 1
ATOM 737 O O . THR A 1 91 ? 4.409 -6.832 -25.525 1.00 98.06 91 THR A O 1
ATOM 740 N N . LYS A 1 92 ? 5.190 -6.476 -27.597 1.00 98.31 92 LYS A N 1
ATOM 741 C CA . LYS A 1 92 ? 4.413 -7.555 -28.217 1.00 98.31 92 LYS A CA 1
ATOM 742 C C . LYS A 1 92 ? 4.797 -8.926 -27.658 1.00 98.31 92 LYS A C 1
ATOM 744 O O . LYS A 1 92 ? 3.906 -9.711 -27.359 1.00 98.31 92 LYS A O 1
ATOM 749 N N . ASN A 1 93 ? 6.088 -9.215 -27.491 1.00 98.38 93 ASN A N 1
ATOM 750 C CA . ASN A 1 93 ? 6.541 -10.486 -26.915 1.00 98.38 93 ASN A CA 1
ATOM 751 C C . ASN A 1 93 ? 6.116 -10.639 -25.443 1.00 98.38 93 ASN A C 1
ATOM 753 O O . ASN A 1 93 ? 5.680 -11.717 -25.032 1.00 98.38 93 ASN A O 1
ATOM 757 N N . TRP A 1 94 ? 6.161 -9.556 -24.664 1.00 98.38 94 TRP A N 1
ATOM 758 C CA . TRP A 1 94 ? 5.646 -9.532 -23.292 1.00 98.38 94 TRP A CA 1
ATOM 759 C C . TRP A 1 94 ? 4.149 -9.858 -23.232 1.00 98.38 94 TRP A C 1
ATOM 761 O O . TRP A 1 94 ? 3.724 -10.720 -22.463 1.00 98.38 94 TRP A O 1
ATOM 771 N N . LEU A 1 95 ? 3.348 -9.222 -24.090 1.00 98.38 95 LEU A N 1
ATOM 772 C CA . LEU A 1 95 ? 1.908 -9.475 -24.170 1.00 98.38 95 LEU A CA 1
ATOM 773 C C . LEU A 1 95 ? 1.581 -10.871 -24.710 1.00 98.38 95 LEU A C 1
ATOM 775 O O . LEU A 1 95 ? 0.649 -11.499 -24.219 1.00 98.38 95 LEU A O 1
ATOM 779 N N . LEU A 1 96 ? 2.377 -11.398 -25.641 1.00 98.50 96 LEU A N 1
ATOM 780 C CA . LEU A 1 96 ? 2.243 -12.780 -26.098 1.00 98.50 96 LEU A CA 1
ATOM 781 C C . LEU A 1 96 ? 2.511 -13.774 -24.955 1.00 98.50 96 LEU A C 1
ATOM 783 O O . LEU A 1 96 ? 1.798 -14.761 -24.804 1.00 98.50 96 LEU A O 1
ATOM 787 N N . SER A 1 97 ? 3.497 -13.481 -24.103 1.00 98.38 97 SER A N 1
ATOM 788 C CA . SER A 1 97 ? 3.794 -14.284 -22.907 1.00 98.38 97 SER A CA 1
ATOM 789 C C . SER A 1 97 ? 2.625 -14.258 -21.916 1.00 98.38 97 SER A C 1
ATOM 791 O O . SER A 1 97 ? 2.261 -15.290 -21.351 1.00 98.38 97 SER A O 1
ATOM 793 N N . ARG A 1 98 ? 1.987 -13.092 -21.759 1.00 98.19 98 ARG A N 1
ATOM 794 C CA . ARG A 1 98 ? 0.741 -12.931 -21.000 1.00 98.19 98 ARG A CA 1
ATOM 795 C C . ARG A 1 98 ? -0.389 -13.772 -21.583 1.00 98.19 98 ARG A C 1
ATOM 797 O O . ARG A 1 98 ? -1.089 -14.430 -20.820 1.00 98.19 98 ARG A O 1
ATOM 804 N N . ASP A 1 99 ? -0.557 -13.775 -22.902 1.00 98.50 99 ASP A N 1
ATOM 805 C CA . ASP A 1 99 ? -1.618 -14.530 -23.579 1.00 98.50 99 ASP A CA 1
ATOM 806 C C . ASP A 1 99 ? -1.441 -16.048 -23.383 1.00 98.50 99 ASP A C 1
ATOM 808 O O . ASP A 1 99 ? -2.407 -16.738 -23.056 1.00 98.50 99 ASP A O 1
ATOM 812 N N . PHE A 1 100 ? -0.207 -16.564 -23.463 1.00 98.50 100 PHE A N 1
ATOM 813 C CA . PHE A 1 100 ? 0.084 -17.965 -23.132 1.00 98.50 100 PHE A CA 1
ATOM 814 C C . PHE A 1 100 ? -0.212 -18.295 -21.663 1.00 98.50 100 PHE A C 1
ATOM 816 O O . PHE A 1 100 ? -0.841 -19.311 -21.374 1.00 98.50 100 PHE A O 1
ATOM 823 N N . ALA A 1 101 ? 0.187 -17.431 -20.726 1.00 98.25 101 ALA A N 1
ATOM 824 C CA . ALA A 1 101 ? -0.099 -17.639 -19.306 1.00 98.25 101 ALA A CA 1
ATOM 825 C C . ALA A 1 101 ? -1.609 -17.634 -19.006 1.00 98.25 101 ALA A C 1
ATOM 827 O O . ALA A 1 101 ? -2.083 -18.422 -18.187 1.00 98.25 101 ALA A O 1
ATOM 828 N N . VAL A 1 102 ? -2.370 -16.771 -19.688 1.00 98.06 102 VAL A N 1
ATOM 829 C CA . VAL A 1 102 ? -3.838 -16.724 -19.633 1.00 98.06 102 VAL A CA 1
ATOM 830 C C . VAL A 1 102 ? -4.445 -18.030 -20.144 1.00 98.06 102 VAL A C 1
ATOM 832 O O . VAL A 1 102 ? -5.271 -18.612 -19.442 1.00 98.06 102 VAL A O 1
ATOM 835 N N . GLN A 1 103 ? -4.005 -18.514 -21.308 1.00 98.25 103 GLN A N 1
ATOM 836 C CA . GLN A 1 103 ? -4.497 -19.764 -21.891 1.00 98.25 103 GLN A CA 1
ATOM 837 C C . GLN A 1 103 ? -4.257 -20.955 -20.955 1.00 98.25 103 GLN A C 1
ATOM 839 O O . GLN A 1 103 ? -5.168 -21.741 -20.700 1.00 98.25 103 GLN A O 1
ATOM 844 N N . GLU A 1 104 ? -3.055 -21.070 -20.387 1.00 98.06 104 GLU A N 1
ATOM 845 C CA . GLU A 1 104 ? -2.741 -22.163 -19.463 1.00 98.06 104 GLU A CA 1
ATOM 846 C C . GLU A 1 104 ? -3.496 -22.046 -18.135 1.00 98.06 104 GLU A C 1
ATOM 848 O O . GLU A 1 104 ? -3.937 -23.051 -17.572 1.00 98.06 104 GLU A O 1
ATOM 853 N N . ALA A 1 105 ? -3.730 -20.827 -17.645 1.00 97.56 105 ALA A N 1
ATOM 854 C CA . ALA A 1 105 ? -4.575 -20.618 -16.476 1.00 97.56 105 ALA A CA 1
ATOM 855 C C . ALA A 1 105 ? -6.034 -21.052 -16.737 1.00 97.56 105 ALA A C 1
ATOM 857 O O . ALA A 1 105 ? -6.644 -21.708 -15.887 1.00 97.56 105 ALA A O 1
ATOM 858 N N . GLU A 1 106 ? -6.588 -20.743 -17.914 1.00 97.81 106 GLU A N 1
ATOM 859 C CA . GLU A 1 106 ? -7.921 -21.193 -18.341 1.00 97.81 106 GLU A CA 1
ATOM 860 C C . GLU A 1 106 ? -7.985 -22.729 -18.472 1.00 97.81 106 GLU A C 1
ATOM 862 O O . GLU A 1 106 ? -8.932 -23.348 -17.969 1.00 97.81 106 GLU A O 1
ATOM 867 N N . ASN A 1 107 ? -6.953 -23.358 -19.047 1.00 98.06 107 ASN A N 1
ATOM 868 C CA . ASN A 1 107 ? -6.839 -24.817 -19.163 1.00 98.06 107 ASN A CA 1
ATOM 869 C C . ASN A 1 107 ? -6.841 -25.491 -17.781 1.00 98.06 107 ASN A C 1
ATOM 871 O O . ASN A 1 107 ? -7.664 -26.368 -17.512 1.00 98.06 107 ASN A O 1
ATOM 875 N N . LEU A 1 108 ? -5.974 -25.046 -16.863 1.00 97.69 108 LEU A N 1
ATOM 876 C CA . LEU A 1 108 ? -5.895 -25.602 -15.507 1.00 97.69 108 LEU A CA 1
ATOM 877 C C . LEU A 1 108 ? -7.192 -25.393 -14.719 1.00 97.69 108 LEU A C 1
ATOM 879 O O . LEU A 1 108 ? -7.637 -26.301 -14.011 1.00 97.69 108 LEU A O 1
ATOM 883 N N . SER A 1 109 ? -7.824 -24.223 -14.849 1.00 96.62 109 SER A N 1
ATOM 884 C CA . SER A 1 109 ? -9.129 -23.974 -14.230 1.00 96.62 109 SER A CA 1
ATOM 885 C C . SER A 1 109 ? -10.195 -24.937 -14.758 1.00 96.62 109 SER A C 1
ATOM 887 O O . SER A 1 109 ? -11.024 -25.402 -13.977 1.00 96.62 109 SER A O 1
ATOM 889 N N . SER A 1 110 ? -10.174 -25.249 -16.056 1.00 96.94 110 SER A N 1
ATOM 890 C CA . SER A 1 110 ? -11.118 -26.180 -16.694 1.00 96.94 110 SER A CA 1
ATOM 891 C C . SER A 1 110 ? -10.912 -27.627 -16.233 1.00 96.94 110 SER A C 1
ATOM 893 O O . SER A 1 110 ? -11.874 -28.379 -16.116 1.00 96.94 110 SER A O 1
ATOM 895 N N . CYS A 1 111 ? -9.680 -27.993 -15.869 1.00 97.38 111 CYS A N 1
ATOM 896 C CA . CYS A 1 111 ? -9.351 -29.269 -15.225 1.00 97.38 111 CYS A CA 1
ATOM 897 C C . CYS A 1 111 ? -9.738 -29.336 -13.732 1.00 97.38 111 CYS A C 1
ATOM 899 O O . CYS A 1 111 ? -9.474 -30.342 -13.076 1.00 97.38 111 CYS A O 1
ATOM 901 N N . GLY A 1 112 ? -10.330 -28.278 -13.164 1.00 96.19 112 GLY A N 1
ATOM 902 C CA . GLY A 1 112 ? -10.746 -28.234 -11.759 1.00 96.19 112 GLY A CA 1
ATOM 903 C C . GLY A 1 112 ? -9.634 -27.873 -10.767 1.00 96.19 112 GLY A C 1
ATOM 904 O O . GLY A 1 112 ? -9.805 -28.063 -9.561 1.00 96.19 112 GLY A O 1
ATOM 905 N N . VAL A 1 113 ? -8.496 -27.339 -11.230 1.00 96.81 113 VAL A N 1
ATOM 906 C CA . VAL A 1 113 ? -7.414 -26.893 -10.339 1.00 96.81 113 VAL A CA 1
ATOM 907 C C . VAL A 1 113 ? -7.864 -25.679 -9.520 1.00 96.81 113 VAL A C 1
ATOM 909 O O . VAL A 1 113 ? -8.509 -24.755 -10.014 1.00 96.81 113 VAL A O 1
ATOM 912 N N . THR A 1 114 ? -7.500 -25.658 -8.236 1.00 93.31 114 THR A N 1
ATOM 913 C CA . THR A 1 114 ? -7.882 -24.573 -7.323 1.00 93.31 114 THR A CA 1
ATOM 914 C C . THR A 1 114 ? -7.359 -23.207 -7.773 1.00 93.31 114 THR A C 1
ATOM 916 O O . THR A 1 114 ? -6.194 -23.055 -8.153 1.00 93.31 114 THR A O 1
ATOM 919 N N . LYS A 1 115 ? -8.185 -22.166 -7.594 1.00 91.12 115 LYS A N 1
ATOM 920 C CA . LYS A 1 115 ? -7.806 -20.763 -7.840 1.00 91.12 115 LYS A CA 1
ATOM 921 C C . LYS A 1 115 ? -6.525 -20.342 -7.115 1.00 91.12 115 LYS A C 1
ATOM 923 O O . LYS A 1 115 ? -5.821 -19.460 -7.586 1.00 91.12 115 LYS A O 1
ATOM 928 N N . GLN A 1 116 ? -6.195 -20.979 -5.985 1.00 89.62 116 GLN A N 1
ATOM 929 C CA . GLN A 1 116 ? -4.975 -20.670 -5.232 1.00 89.62 116 GLN A CA 1
ATOM 930 C C . GLN A 1 116 ? -3.691 -20.921 -6.035 1.00 89.62 116 GLN A C 1
ATOM 932 O O . GLN A 1 116 ? -2.687 -20.258 -5.772 1.00 89.62 116 GLN A O 1
ATOM 937 N N . LEU A 1 117 ? -3.737 -21.865 -6.981 1.00 93.88 117 LEU A N 1
ATOM 938 C CA . LEU A 1 117 ? -2.636 -22.209 -7.876 1.00 93.88 117 LEU A CA 1
ATOM 939 C C . LEU A 1 117 ? -2.808 -21.531 -9.234 1.00 93.88 117 LEU A C 1
ATOM 941 O O . LEU A 1 117 ? -1.886 -20.864 -9.688 1.00 93.88 117 LEU A O 1
ATOM 945 N N . VAL A 1 118 ? -4.000 -21.620 -9.835 1.00 95.44 118 VAL A N 1
ATOM 946 C CA . VAL A 1 118 ? -4.274 -21.041 -11.163 1.00 95.44 118 VAL A CA 1
ATOM 947 C C . VAL A 1 118 ? -3.962 -19.542 -11.201 1.00 95.44 118 VAL A C 1
ATOM 949 O O . VAL A 1 118 ? -3.286 -19.069 -12.110 1.00 95.44 118 VAL A O 1
ATOM 952 N N . ASN A 1 119 ? -4.360 -18.793 -10.166 1.00 94.19 119 ASN A N 1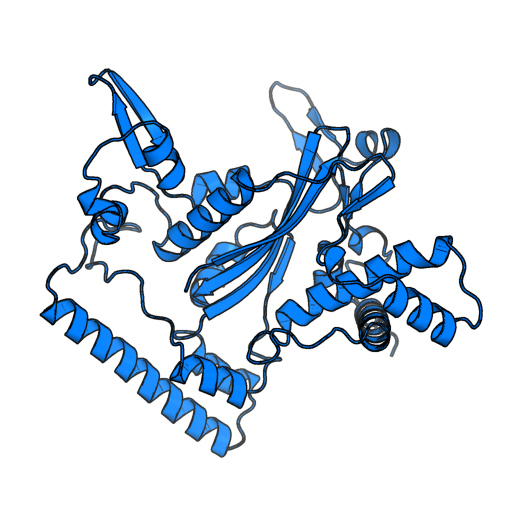
ATOM 953 C CA . ASN A 1 119 ? -4.128 -17.349 -10.110 1.00 94.19 119 ASN A CA 1
ATOM 954 C C . ASN A 1 119 ? -2.636 -16.973 -10.076 1.00 94.19 119 ASN A C 1
ATOM 956 O O . ASN A 1 119 ? -2.305 -15.831 -10.378 1.00 94.19 119 ASN A O 1
ATOM 960 N N . ARG A 1 120 ? -1.727 -17.898 -9.728 1.00 93.56 120 ARG A N 1
ATOM 961 C CA . ARG A 1 120 ? -0.279 -17.628 -9.681 1.00 93.56 120 ARG A CA 1
ATOM 962 C C . ARG A 1 120 ? 0.329 -17.429 -11.062 1.00 93.56 120 ARG A C 1
ATOM 964 O O . ARG A 1 120 ? 1.244 -16.625 -11.184 1.00 93.56 120 ARG A O 1
ATOM 971 N N . LEU A 1 121 ? -0.214 -18.086 -12.089 1.00 96.06 121 LEU A N 1
ATOM 972 C CA . LEU A 1 121 ? 0.236 -17.907 -13.475 1.00 96.06 121 LEU A CA 1
ATOM 973 C C . LEU A 1 121 ? -0.021 -16.487 -13.994 1.00 96.06 121 LEU A C 1
ATOM 975 O O . LEU A 1 121 ? 0.667 -16.021 -14.895 1.00 96.06 121 LEU A O 1
ATOM 979 N N . LEU A 1 122 ? -0.986 -15.785 -13.397 1.00 95.62 122 LEU A N 1
ATOM 980 C CA . LEU A 1 122 ? -1.373 -14.431 -13.780 1.00 95.62 122 LEU A CA 1
ATOM 981 C C . LEU A 1 122 ? -0.582 -13.339 -13.037 1.00 95.62 122 LEU A C 1
ATOM 983 O O . LEU A 1 122 ? -0.569 -12.191 -13.480 1.00 95.62 122 LEU A O 1
ATOM 987 N N . GLU A 1 123 ? 0.080 -13.672 -11.920 1.00 94.06 123 GLU A N 1
ATOM 988 C CA . GLU A 1 123 ? 0.778 -12.696 -11.065 1.00 94.06 123 GLU A CA 1
ATOM 989 C C . GLU A 1 123 ? 1.856 -11.857 -11.787 1.00 94.06 123 GLU A C 1
ATOM 991 O O . GLU A 1 123 ? 1.963 -10.674 -11.456 1.00 94.06 123 GLU A O 1
ATOM 996 N N . PRO A 1 124 ? 2.612 -12.367 -12.784 1.00 95.75 124 PRO A N 1
ATOM 997 C CA . PRO A 1 124 ? 3.589 -11.551 -13.515 1.00 95.75 124 PRO A CA 1
ATOM 998 C C . PRO A 1 124 ? 2.980 -10.369 -14.282 1.00 95.75 124 PRO A C 1
ATOM 1000 O O . PRO A 1 124 ? 3.660 -9.374 -14.520 1.00 95.75 124 PRO A O 1
ATOM 1003 N N . PHE A 1 125 ? 1.699 -10.457 -14.647 1.00 96.75 125 PHE A N 1
ATOM 1004 C CA . PHE A 1 125 ? 1.026 -9.504 -15.533 1.00 96.75 125 PHE A CA 1
ATOM 1005 C C . PHE A 1 125 ? -0.056 -8.690 -14.825 1.00 96.75 125 PHE A C 1
ATOM 1007 O O . PHE A 1 125 ? -0.859 -8.037 -15.488 1.00 96.75 125 PHE A O 1
ATOM 1014 N N . MET A 1 126 ? -0.113 -8.722 -13.492 1.00 93.00 126 MET A N 1
ATOM 1015 C CA . MET A 1 126 ? -1.158 -8.038 -12.735 1.00 93.00 126 MET A CA 1
ATOM 1016 C C . MET A 1 126 ? -0.625 -6.828 -11.963 1.00 93.00 126 MET A C 1
ATOM 1018 O O . MET A 1 126 ? 0.479 -6.832 -11.409 1.00 93.00 126 MET A O 1
ATOM 1022 N N . TYR A 1 127 ? -1.470 -5.807 -11.857 1.00 93.62 127 TYR A N 1
ATOM 1023 C CA . TYR A 1 127 ? -1.346 -4.799 -10.814 1.00 93.62 127 TYR A CA 1
ATOM 1024 C C . TYR A 1 127 ? -1.909 -5.324 -9.493 1.00 93.62 127 TYR A C 1
ATOM 1026 O O . TYR A 1 127 ? -2.733 -6.239 -9.450 1.00 93.62 127 TYR A O 1
ATOM 1034 N N . HIS A 1 128 ? -1.442 -4.734 -8.404 1.00 91.38 128 HIS A N 1
ATOM 1035 C CA . HIS A 1 128 ? -1.728 -5.153 -7.049 1.00 91.38 128 HIS A CA 1
ATOM 1036 C C . HIS A 1 128 ? -2.033 -3.952 -6.170 1.00 91.38 128 HIS A C 1
ATOM 1038 O O . HIS A 1 128 ? -1.320 -2.951 -6.233 1.00 91.38 128 HIS A O 1
ATOM 1044 N N . THR A 1 129 ? -3.067 -4.074 -5.341 1.00 92.19 129 THR A N 1
ATOM 1045 C CA . THR A 1 129 ? -3.502 -3.012 -4.429 1.00 92.19 129 THR A CA 1
ATOM 1046 C C . THR A 1 129 ? -3.129 -3.360 -2.994 1.00 92.19 129 THR A C 1
ATOM 1048 O O . THR A 1 129 ? -3.377 -4.478 -2.525 1.00 92.19 129 THR A O 1
ATOM 1051 N N . VAL A 1 130 ? -2.547 -2.393 -2.287 1.00 94.31 130 VAL A N 1
ATOM 1052 C CA . VAL A 1 130 ? -2.169 -2.511 -0.874 1.00 94.31 130 VAL A CA 1
ATOM 1053 C C . VAL A 1 130 ? -2.606 -1.259 -0.127 1.00 94.31 130 VAL A C 1
ATOM 1055 O O . VAL A 1 130 ? -2.430 -0.146 -0.615 1.00 94.31 130 VAL A O 1
ATOM 1058 N N . LEU A 1 131 ? -3.161 -1.447 1.067 1.00 96.25 131 LEU A N 1
ATOM 1059 C CA . LEU A 1 131 ? -3.347 -0.381 2.041 1.00 96.25 131 LEU A CA 1
ATOM 1060 C C . LEU A 1 131 ? -2.132 -0.347 2.971 1.00 96.25 131 LEU A C 1
ATOM 1062 O O . LEU A 1 131 ? -1.747 -1.386 3.512 1.00 96.25 131 LEU A O 1
ATOM 1066 N N . ILE A 1 132 ? -1.527 0.822 3.150 1.00 97.88 132 ILE A N 1
ATOM 1067 C CA . ILE A 1 132 ? -0.326 1.018 3.966 1.00 97.88 132 ILE A CA 1
ATOM 1068 C C . ILE A 1 132 ? -0.604 2.114 4.985 1.00 97.88 132 ILE A C 1
ATOM 1070 O O . ILE A 1 132 ? -1.023 3.195 4.591 1.00 97.88 132 ILE A O 1
ATOM 1074 N N . THR A 1 133 ? -0.323 1.865 6.262 1.00 98.62 133 THR A N 1
ATOM 1075 C CA . THR A 1 133 ? -0.329 2.899 7.304 1.00 98.62 133 THR A CA 1
ATOM 1076 C C . THR A 1 133 ? 1.028 2.952 7.983 1.00 98.62 133 THR A C 1
ATOM 1078 O O . THR A 1 133 ? 1.586 1.905 8.325 1.00 98.62 133 THR A O 1
ATOM 1081 N N . ALA A 1 134 ? 1.560 4.155 8.181 1.00 98.50 134 ALA A N 1
ATOM 1082 C CA . ALA A 1 134 ? 2.797 4.361 8.924 1.00 98.50 134 ALA A CA 1
ATOM 1083 C C . ALA A 1 134 ? 2.893 5.779 9.497 1.00 98.50 134 ALA A C 1
ATOM 1085 O O . ALA A 1 134 ? 2.255 6.712 9.001 1.00 98.50 134 ALA A O 1
ATOM 1086 N N . THR A 1 135 ? 3.730 5.909 10.527 1.00 97.88 135 THR A N 1
ATOM 1087 C CA . THR A 1 135 ? 4.232 7.193 11.040 1.00 97.88 135 THR A CA 1
ATOM 1088 C C . THR A 1 135 ? 5.647 7.485 10.544 1.00 97.88 135 THR A C 1
ATOM 1090 O O . THR A 1 135 ? 6.001 8.634 10.315 1.00 97.88 135 THR A O 1
ATOM 1093 N N . GLU A 1 136 ? 6.446 6.437 10.312 1.00 95.62 136 GLU A N 1
ATOM 1094 C CA . GLU A 1 136 ? 7.822 6.549 9.826 1.00 95.62 136 GLU A CA 1
ATOM 1095 C C . GLU A 1 136 ? 7.928 6.194 8.341 1.00 95.62 136 GLU A C 1
ATOM 1097 O O . GLU A 1 136 ? 7.956 5.020 7.958 1.00 95.62 136 GLU A O 1
ATOM 1102 N N . TRP A 1 137 ? 8.039 7.220 7.500 1.00 97.25 137 TRP A N 1
ATOM 1103 C CA . TRP A 1 137 ? 8.191 7.064 6.049 1.00 97.25 137 TRP A CA 1
ATOM 1104 C C . TRP A 1 137 ? 9.610 7.321 5.541 1.00 97.25 137 TRP A C 1
ATOM 1106 O O . TRP A 1 137 ? 9.967 6.893 4.445 1.00 97.25 137 TRP A O 1
ATOM 1116 N N . GLU A 1 138 ? 10.435 8.002 6.335 1.00 96.12 138 GLU A N 1
ATOM 1117 C CA . GLU A 1 138 ? 11.699 8.577 5.874 1.00 96.12 138 GLU A CA 1
ATOM 1118 C C . GLU A 1 138 ? 12.680 7.524 5.346 1.00 96.12 138 GLU A C 1
ATOM 1120 O O . GLU A 1 138 ? 13.270 7.700 4.282 1.00 96.12 138 GLU A O 1
ATOM 1125 N N . ASN A 1 139 ? 12.804 6.382 6.028 1.00 95.50 139 ASN A N 1
ATOM 1126 C CA . ASN A 1 139 ? 13.655 5.294 5.549 1.00 95.50 139 ASN A CA 1
ATOM 1127 C C . ASN A 1 139 ? 13.153 4.696 4.221 1.00 95.50 139 ASN A C 1
ATOM 1129 O O . ASN A 1 139 ? 13.964 4.387 3.349 1.00 95.50 139 ASN A O 1
ATOM 1133 N N . PHE A 1 140 ? 11.832 4.570 4.040 1.00 97.75 140 PHE A N 1
ATOM 1134 C CA . PHE A 1 140 ? 11.258 4.098 2.780 1.00 97.75 140 PHE A CA 1
ATOM 1135 C C . PHE A 1 140 ? 11.565 5.085 1.649 1.00 97.75 140 PHE A C 1
ATOM 1137 O O . PHE A 1 140 ? 12.130 4.683 0.633 1.00 97.75 140 PHE A O 1
ATOM 1144 N N . PHE A 1 141 ? 11.276 6.374 1.842 1.00 97.94 141 PHE A N 1
ATOM 1145 C CA . PHE A 1 141 ? 11.518 7.397 0.824 1.00 97.94 141 PHE A CA 1
ATOM 1146 C C . PHE A 1 141 ? 13.004 7.578 0.508 1.00 97.94 141 PHE A C 1
ATOM 1148 O O . PHE A 1 141 ? 13.368 7.632 -0.661 1.00 97.94 141 PHE A O 1
ATOM 1155 N N . SER A 1 142 ? 13.881 7.565 1.512 1.00 96.38 142 SER A N 1
ATOM 1156 C CA . SER A 1 142 ? 15.334 7.641 1.305 1.00 96.38 142 SER A CA 1
ATOM 1157 C C . SER A 1 142 ? 15.883 6.502 0.441 1.00 96.38 142 SER A C 1
ATOM 1159 O O . SER A 1 142 ? 16.791 6.721 -0.357 1.00 96.38 142 SER A O 1
ATOM 1161 N N . LEU A 1 143 ? 15.347 5.286 0.592 1.00 95.75 143 LEU A N 1
ATOM 1162 C CA . LEU A 1 143 ? 15.815 4.116 -0.156 1.00 95.75 143 LEU A CA 1
ATOM 1163 C C . LEU A 1 143 ? 15.145 3.961 -1.522 1.00 95.75 143 LEU A C 1
ATOM 1165 O O . LEU A 1 143 ? 15.710 3.302 -2.395 1.00 95.75 143 LEU A O 1
ATOM 1169 N N . ARG A 1 144 ? 13.911 4.454 -1.676 1.00 97.19 144 ARG A N 1
ATOM 1170 C CA . ARG A 1 144 ? 13.037 4.078 -2.796 1.00 97.19 144 ARG A CA 1
ATOM 1171 C C . ARG A 1 144 ? 12.627 5.237 -3.690 1.00 97.19 144 ARG A C 1
ATOM 1173 O O . ARG A 1 144 ? 12.275 4.962 -4.828 1.00 97.19 144 ARG A O 1
ATOM 1180 N N . CYS A 1 145 ? 12.674 6.490 -3.237 1.00 97.69 145 CYS A N 1
ATOM 1181 C CA . CYS A 1 145 ? 12.422 7.624 -4.126 1.00 97.69 145 CYS A CA 1
ATOM 1182 C C . CYS A 1 145 ? 13.528 7.762 -5.183 1.00 97.69 145 CYS A C 1
ATOM 1184 O O . CYS A 1 145 ? 14.664 7.326 -4.959 1.00 97.69 145 CYS A O 1
ATOM 1186 N N . PRO A 1 146 ? 13.219 8.394 -6.327 1.00 95.62 146 PRO A N 1
ATOM 1187 C CA . PRO A 1 146 ? 14.249 8.800 -7.265 1.00 95.62 146 PRO A CA 1
ATOM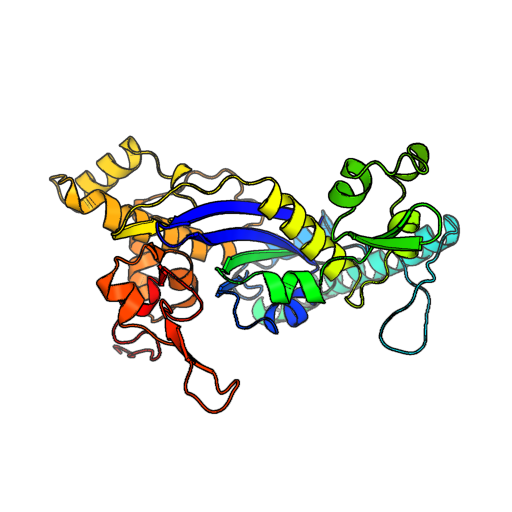 1188 C C . PRO A 1 146 ? 15.211 9.797 -6.613 1.00 95.62 146 PRO A C 1
ATOM 1190 O O . PRO A 1 146 ? 14.897 10.450 -5.616 1.00 95.62 146 PRO A O 1
ATOM 1193 N N . GLN A 1 147 ? 16.388 9.920 -7.211 1.00 95.25 147 GLN A N 1
ATOM 1194 C CA . GLN A 1 147 ? 17.380 10.925 -6.857 1.00 95.25 147 GLN A CA 1
ATOM 1195 C C . GLN A 1 147 ? 17.666 11.751 -8.104 1.00 95.25 147 GLN A C 1
ATOM 1197 O O . GLN A 1 147 ? 18.436 11.332 -8.967 1.00 95.25 147 GLN A O 1
ATOM 1202 N N . TYR A 1 148 ? 17.003 12.901 -8.225 1.00 92.94 148 TYR A N 1
ATOM 1203 C CA . TYR A 1 148 ? 17.289 13.857 -9.291 1.00 92.94 148 TYR A CA 1
ATOM 1204 C C . TYR A 1 148 ? 18.287 14.886 -8.779 1.00 92.94 148 TYR A C 1
ATOM 1206 O O . TYR A 1 148 ? 17.951 15.724 -7.942 1.00 92.94 148 TYR A O 1
ATOM 1214 N N . GLU A 1 149 ? 19.518 14.800 -9.265 1.00 90.06 149 GLU A N 1
ATOM 1215 C CA . GLU A 1 149 ? 20.575 15.753 -8.944 1.00 90.06 149 GLU A CA 1
ATOM 1216 C C . GLU A 1 149 ? 20.440 17.011 -9.802 1.00 90.06 149 GLU A C 1
ATOM 1218 O O . GLU A 1 149 ? 20.277 16.947 -11.021 1.00 90.06 149 GLU A O 1
ATOM 1223 N N . PHE A 1 150 ? 20.529 18.169 -9.160 1.00 85.88 150 PHE A N 1
ATOM 1224 C CA . PHE A 1 150 ? 20.563 19.461 -9.825 1.00 85.88 150 PHE A CA 1
ATOM 1225 C C . PHE A 1 150 ? 21.641 20.329 -9.193 1.00 85.88 150 PHE A C 1
ATOM 1227 O O . PHE A 1 150 ? 21.596 20.610 -7.993 1.00 85.88 150 PHE A O 1
ATOM 1234 N N . THR A 1 151 ? 22.591 20.773 -10.009 1.00 83.25 151 THR A N 1
ATOM 1235 C CA . THR A 1 151 ? 23.688 21.638 -9.577 1.00 83.25 151 THR A CA 1
ATOM 1236 C C . THR A 1 151 ? 23.427 23.070 -10.025 1.00 83.25 151 THR A C 1
ATOM 1238 O O . THR A 1 151 ? 23.323 23.338 -11.223 1.00 83.25 151 THR A O 1
ATOM 1241 N N . PHE A 1 152 ? 23.337 23.998 -9.072 1.00 75.62 152 PHE A N 1
ATOM 1242 C CA . PHE A 1 152 ? 23.283 25.429 -9.362 1.00 75.62 152 PHE A CA 1
ATOM 1243 C C . PHE A 1 152 ? 24.706 25.991 -9.440 1.00 75.62 152 PHE A C 1
ATOM 1245 O O . PHE A 1 152 ? 25.519 25.738 -8.551 1.00 75.62 152 PHE A O 1
ATOM 1252 N N . ASP A 1 153 ? 25.005 26.719 -10.519 1.00 72.94 153 ASP A N 1
ATOM 1253 C CA . ASP A 1 153 ? 26.265 27.455 -10.720 1.00 72.94 153 ASP A CA 1
ATOM 1254 C C . ASP A 1 153 ? 27.542 26.641 -10.414 1.00 72.94 153 ASP A C 1
ATOM 1256 O O . ASP A 1 153 ? 28.504 27.131 -9.832 1.00 72.94 153 ASP A O 1
ATOM 1260 N N . HIS A 1 154 ? 27.521 25.345 -10.748 1.00 75.19 154 HIS A N 1
ATOM 1261 C CA . HIS A 1 154 ? 28.634 24.398 -10.580 1.00 75.19 154 HIS A CA 1
ATOM 1262 C C . HIS A 1 154 ? 29.181 24.219 -9.149 1.00 75.19 154 HIS A C 1
ATOM 1264 O O . HIS A 1 154 ? 30.234 23.604 -8.983 1.00 75.19 154 HIS A O 1
ATOM 1270 N N . THR A 1 155 ? 28.483 24.706 -8.120 1.00 76.50 155 THR A N 1
ATOM 1271 C CA . THR A 1 155 ? 28.992 24.718 -6.735 1.00 76.50 155 THR A CA 1
ATOM 1272 C C . THR A 1 155 ? 28.069 24.015 -5.742 1.00 76.50 155 THR A C 1
ATOM 1274 O O . THR A 1 155 ? 28.571 23.292 -4.884 1.00 76.50 155 THR A O 1
ATOM 1277 N N . ASP A 1 156 ? 26.744 24.105 -5.912 1.00 81.19 156 ASP A N 1
ATOM 1278 C CA . ASP A 1 156 ? 25.770 23.507 -4.988 1.00 81.19 156 ASP A CA 1
ATOM 1279 C C . ASP A 1 156 ? 24.883 22.465 -5.680 1.00 81.19 156 ASP A C 1
ATOM 1281 O O . ASP A 1 156 ? 23.997 22.805 -6.469 1.00 81.19 156 ASP A O 1
ATOM 1285 N N . THR A 1 157 ? 25.090 21.182 -5.358 1.00 86.44 157 THR A N 1
ATOM 1286 C CA . THR A 1 157 ? 24.240 20.077 -5.838 1.00 86.44 157 THR A CA 1
ATOM 1287 C C . THR A 1 157 ? 23.146 19.758 -4.828 1.00 86.44 157 THR A C 1
ATOM 1289 O O . THR A 1 157 ? 23.422 19.438 -3.672 1.00 86.44 157 THR A O 1
ATOM 1292 N N . LYS A 1 158 ? 21.890 19.811 -5.276 1.00 90.81 158 LYS A N 1
ATOM 1293 C CA . LYS A 1 158 ? 20.711 19.381 -4.517 1.00 90.81 158 LYS A CA 1
ATOM 1294 C C . LYS A 1 158 ? 20.124 18.115 -5.124 1.00 90.81 158 LYS A C 1
ATOM 1296 O O . LYS A 1 158 ? 20.126 17.951 -6.340 1.00 90.81 158 LYS A O 1
ATOM 1301 N N . ILE A 1 159 ? 19.599 17.247 -4.263 1.00 92.81 159 ILE A N 1
ATOM 1302 C CA . ILE A 1 159 ? 18.934 16.002 -4.655 1.00 92.81 159 ILE A CA 1
ATOM 1303 C C . ILE A 1 159 ? 17.441 16.144 -4.381 1.00 92.81 159 ILE A C 1
ATOM 1305 O O . ILE A 1 159 ? 17.039 16.469 -3.263 1.00 92.81 159 ILE A O 1
ATOM 1309 N N . PHE A 1 160 ? 16.627 15.869 -5.393 1.00 95.12 160 PHE A N 1
ATOM 1310 C CA . PHE A 1 160 ? 15.171 15.915 -5.312 1.00 95.12 160 PHE A CA 1
ATOM 1311 C C . PHE A 1 160 ? 14.578 14.508 -5.356 1.00 95.12 160 PHE A C 1
ATOM 1313 O O . PHE A 1 160 ? 15.030 13.662 -6.130 1.00 95.12 160 PHE A O 1
ATOM 1320 N N . ARG A 1 161 ? 13.551 14.279 -4.527 1.00 96.06 161 ARG A N 1
ATOM 1321 C CA . ARG A 1 161 ? 12.866 12.984 -4.361 1.00 96.06 161 ARG A CA 1
ATOM 1322 C C . ARG A 1 161 ? 11.659 12.803 -5.273 1.00 96.06 161 ARG A C 1
ATOM 1324 O O . ARG A 1 161 ? 11.082 11.719 -5.303 1.00 96.06 161 ARG A O 1
ATOM 1331 N N . SER A 1 162 ? 11.282 13.838 -6.017 1.00 95.75 162 SER A N 1
ATOM 1332 C CA . SER A 1 162 ? 10.304 13.728 -7.090 1.00 95.75 162 SER A CA 1
ATOM 1333 C C . SER A 1 162 ? 10.552 14.730 -8.207 1.00 95.75 162 SER A C 1
ATOM 1335 O O . SER A 1 162 ? 11.199 15.768 -8.031 1.00 95.75 162 SER A O 1
ATOM 1337 N N . ARG A 1 163 ? 9.986 14.423 -9.376 1.00 93.44 163 ARG A N 1
ATOM 1338 C CA . ARG A 1 163 ? 9.919 15.335 -10.522 1.00 93.44 163 ARG A CA 1
ATOM 1339 C C . ARG A 1 163 ? 9.256 16.649 -10.144 1.00 93.44 163 ARG A C 1
ATOM 1341 O O . ARG A 1 163 ? 9.737 17.707 -10.541 1.00 93.44 163 ARG A O 1
ATOM 1348 N N . LYS A 1 164 ? 8.168 16.598 -9.365 1.00 93.12 164 LYS A N 1
ATOM 1349 C CA . LYS A 1 164 ? 7.444 17.800 -8.936 1.00 93.12 164 LYS A CA 1
ATOM 1350 C C . LYS A 1 164 ? 8.324 18.700 -8.080 1.00 93.12 164 LYS A C 1
ATOM 1352 O O . LYS A 1 164 ? 8.306 19.908 -8.304 1.00 93.12 164 LYS A O 1
ATOM 1357 N N . ASP A 1 165 ? 9.107 18.138 -7.163 1.00 94.06 165 ASP A N 1
ATOM 1358 C CA . ASP A 1 165 ? 10.007 18.924 -6.319 1.00 94.06 165 ASP A CA 1
ATOM 1359 C C . ASP A 1 165 ? 11.066 19.652 -7.154 1.00 94.06 165 ASP A C 1
ATOM 1361 O O . ASP A 1 165 ? 11.246 20.862 -7.002 1.00 94.06 165 ASP A O 1
ATOM 1365 N N . LEU A 1 166 ? 11.711 18.943 -8.088 1.00 91.38 166 LEU A N 1
ATOM 1366 C CA . LEU A 1 166 ? 12.716 19.532 -8.977 1.00 91.38 166 LEU A CA 1
ATOM 1367 C C . LEU A 1 166 ? 12.115 20.624 -9.881 1.00 91.38 166 LEU A C 1
ATOM 1369 O O . LEU A 1 166 ? 12.690 21.704 -10.026 1.00 91.38 166 LEU A O 1
ATOM 1373 N N . ILE A 1 167 ? 10.935 20.378 -10.460 1.00 89.25 167 ILE A N 1
ATOM 1374 C CA . ILE A 1 167 ? 10.235 21.361 -11.302 1.00 89.25 167 ILE A CA 1
ATOM 1375 C C . ILE A 1 167 ? 9.860 22.605 -10.481 1.00 89.25 167 ILE A C 1
ATOM 1377 O O . ILE A 1 167 ? 10.112 23.727 -10.925 1.00 89.25 167 ILE A O 1
ATOM 1381 N N . ARG A 1 168 ? 9.297 22.432 -9.274 1.00 89.44 168 ARG A N 1
ATOM 1382 C CA . ARG A 1 168 ? 8.915 23.540 -8.375 1.00 89.44 168 ARG A CA 1
ATOM 1383 C C . ARG A 1 168 ? 10.113 24.369 -7.930 1.00 89.44 168 ARG A C 1
ATOM 1385 O O . ARG A 1 168 ? 9.979 25.582 -7.804 1.00 89.44 168 ARG A O 1
ATOM 1392 N N . TYR A 1 169 ? 11.265 23.736 -7.713 1.00 86.94 169 TYR A N 1
ATOM 1393 C CA . TYR A 1 169 ? 12.488 24.426 -7.303 1.00 86.94 169 TYR A CA 1
ATOM 1394 C C . TYR A 1 169 ? 12.994 25.438 -8.347 1.00 86.94 169 TYR A C 1
ATOM 1396 O O . TYR A 1 169 ? 13.754 26.340 -8.009 1.00 86.94 169 TYR A O 1
ATOM 1404 N N . GLY A 1 170 ? 12.537 25.347 -9.598 1.00 72.25 170 GLY A N 1
ATOM 1405 C CA . GLY A 1 170 ? 12.868 26.318 -10.640 1.00 72.25 170 GLY A CA 1
ATOM 1406 C C . GLY A 1 170 ? 13.753 25.757 -11.745 1.00 72.25 170 GLY A C 1
ATOM 1407 O O . GLY A 1 170 ? 14.366 26.528 -12.483 1.00 72.25 170 GLY A O 1
ATOM 1408 N N . ALA A 1 171 ? 13.801 24.433 -11.914 1.00 62.66 171 ALA A N 1
ATOM 1409 C CA . ALA A 1 171 ? 14.393 23.844 -13.104 1.00 62.66 171 ALA A CA 1
ATOM 1410 C C . ALA A 1 171 ? 13.496 24.132 -14.327 1.00 62.66 171 ALA A C 1
ATOM 1412 O O . ALA A 1 171 ? 12.651 23.329 -14.712 1.00 62.66 171 ALA A O 1
ATOM 1413 N N . SER A 1 172 ? 13.703 25.278 -14.983 1.00 60.75 172 SER A N 1
ATOM 1414 C CA . SER A 1 172 ? 13.146 25.616 -16.306 1.00 60.75 172 SER A CA 1
ATOM 1415 C C . SER A 1 172 ? 13.701 24.746 -17.449 1.00 60.75 172 SER A C 1
ATOM 1417 O O . SER A 1 172 ? 13.388 24.986 -18.616 1.00 60.75 172 SER A O 1
ATOM 1419 N N . TYR A 1 173 ? 14.503 23.730 -17.117 1.00 60.09 173 TYR A N 1
ATOM 1420 C CA . TYR A 1 173 ? 15.080 22.764 -18.039 1.00 60.09 173 TYR A CA 1
ATOM 1421 C C . TYR A 1 173 ? 13.995 22.035 -18.814 1.00 60.09 173 TYR A C 1
ATOM 1423 O O . TYR A 1 173 ? 13.083 21.471 -18.221 1.00 60.09 173 TYR A O 1
ATOM 1431 N N . HIS A 1 174 ? 14.133 22.052 -20.138 1.00 63.91 174 HIS A N 1
ATOM 1432 C CA . HIS A 1 174 ? 13.382 21.232 -21.075 1.00 63.91 174 HIS A CA 1
ATOM 1433 C C . HIS A 1 174 ? 11.913 21.004 -20.687 1.00 63.91 174 HIS A C 1
ATOM 1435 O O . HIS A 1 174 ? 11.483 19.870 -20.472 1.00 63.91 174 HIS A O 1
ATOM 1441 N N . LYS A 1 175 ? 11.114 22.077 -20.589 1.00 76.56 175 LYS A N 1
ATOM 1442 C CA . LYS A 1 175 ? 9.653 21.951 -20.395 1.00 76.56 175 LYS A CA 1
ATOM 1443 C C . LYS A 1 175 ? 9.019 21.012 -21.431 1.00 76.56 175 LYS A C 1
ATOM 1445 O O . LYS A 1 175 ? 8.036 20.341 -21.134 1.00 76.56 175 LYS A O 1
ATOM 1450 N N . ASP A 1 176 ? 9.609 20.939 -22.623 1.00 80.25 176 ASP A N 1
ATOM 1451 C CA . ASP A 1 176 ? 9.267 20.005 -23.697 1.00 80.25 176 ASP A CA 1
ATOM 1452 C C . ASP A 1 176 ? 9.493 18.524 -23.330 1.00 80.25 176 ASP A C 1
ATOM 1454 O O . ASP A 1 176 ? 8.831 17.649 -23.884 1.00 80.25 176 ASP A O 1
ATOM 1458 N N . LYS A 1 177 ? 10.367 18.236 -22.360 1.00 82.31 177 LYS A N 1
ATOM 1459 C CA . LYS A 1 177 ? 10.718 16.894 -21.868 1.00 82.31 177 LYS A CA 1
ATOM 1460 C C . LYS A 1 177 ? 10.009 16.488 -20.583 1.00 82.31 177 LYS A C 1
ATOM 1462 O O . LYS A 1 177 ? 10.169 15.355 -20.147 1.00 82.31 177 LYS A O 1
ATOM 1467 N N . TYR A 1 178 ? 9.180 17.339 -19.978 1.00 83.62 178 TYR A N 1
ATOM 1468 C CA . TYR A 1 178 ? 8.492 16.981 -18.726 1.00 83.62 178 TYR A CA 1
ATOM 1469 C C . TYR A 1 178 ? 7.627 15.720 -18.845 1.00 83.62 178 TYR A C 1
ATOM 1471 O O . TYR A 1 178 ? 7.509 14.967 -17.879 1.00 83.62 178 TYR A O 1
ATOM 1479 N N . ASN A 1 179 ? 7.079 15.460 -20.033 1.00 84.50 179 ASN A N 1
ATOM 1480 C CA . ASN A 1 179 ? 6.274 14.271 -20.315 1.00 84.50 179 ASN A CA 1
ATOM 1481 C C . ASN A 1 179 ? 7.093 13.087 -20.868 1.00 84.50 179 ASN A C 1
ATOM 1483 O O . ASN A 1 179 ? 6.521 12.040 -21.162 1.00 84.50 179 ASN A O 1
ATOM 1487 N N . ASP A 1 180 ? 8.411 13.236 -21.020 1.00 89.38 180 ASP A N 1
ATOM 1488 C CA . ASP A 1 180 ? 9.311 12.196 -21.520 1.00 89.38 180 ASP A CA 1
ATOM 1489 C C . ASP A 1 180 ? 9.783 11.314 -20.354 1.00 89.38 180 ASP A C 1
ATOM 1491 O O . ASP A 1 180 ? 10.641 11.690 -19.557 1.00 89.38 180 ASP A O 1
ATOM 1495 N N . ILE A 1 181 ? 9.188 10.127 -20.220 1.00 89.38 181 ILE A N 1
ATOM 1496 C CA . ILE A 1 181 ? 9.531 9.190 -19.142 1.00 89.38 181 ILE A CA 1
ATOM 1497 C C . ILE A 1 181 ? 10.991 8.727 -19.212 1.00 89.38 181 ILE A C 1
ATOM 1499 O O . ILE A 1 181 ? 11.617 8.548 -18.169 1.00 89.38 181 ILE A O 1
ATOM 1503 N N . LEU A 1 182 ? 11.554 8.564 -20.414 1.00 90.44 182 LEU A N 1
ATOM 1504 C CA . LEU A 1 182 ? 12.927 8.089 -20.579 1.00 90.44 182 LEU A CA 1
ATOM 1505 C C . LEU A 1 182 ? 13.926 9.145 -20.117 1.00 90.44 182 LEU A C 1
ATOM 1507 O O . LEU A 1 182 ? 14.887 8.799 -19.433 1.00 90.44 182 LEU A O 1
ATOM 1511 N N . PHE A 1 183 ? 13.653 10.421 -20.403 1.00 90.25 183 PHE A N 1
ATOM 1512 C CA . PHE A 1 183 ? 14.441 11.534 -19.874 1.00 90.25 183 PHE A CA 1
ATOM 1513 C C . PHE A 1 183 ? 14.553 11.463 -18.343 1.00 90.25 183 PHE A C 1
ATOM 1515 O O . PHE A 1 183 ? 15.652 11.519 -17.790 1.00 90.25 183 PHE A O 1
ATOM 1522 N N . TRP A 1 184 ? 13.429 11.265 -17.651 1.00 91.81 184 TRP A N 1
ATOM 1523 C CA . TRP A 1 184 ? 13.419 11.171 -16.191 1.00 91.81 184 TRP A CA 1
ATOM 1524 C C . TRP A 1 184 ? 14.133 9.928 -15.663 1.00 91.81 184 TRP A C 1
ATOM 1526 O O . TRP A 1 184 ? 14.887 10.021 -14.696 1.00 91.81 184 TRP A O 1
ATOM 1536 N N . LEU A 1 185 ? 13.942 8.776 -16.307 1.00 91.69 185 LEU A N 1
ATOM 1537 C CA . LEU A 1 185 ? 14.618 7.537 -15.919 1.00 91.69 185 LEU A CA 1
ATOM 1538 C C . LEU A 1 185 ? 16.140 7.620 -16.090 1.00 91.69 185 LEU A C 1
ATOM 1540 O O . LEU A 1 185 ? 16.864 7.058 -15.275 1.00 91.69 185 LEU A O 1
ATOM 1544 N N . GLN A 1 186 ? 16.626 8.330 -17.110 1.00 89.50 186 GLN A N 1
ATOM 1545 C CA . GLN A 1 186 ? 18.058 8.548 -17.342 1.00 89.50 186 GLN A CA 1
ATOM 1546 C C . GLN A 1 186 ? 18.670 9.570 -16.375 1.00 89.50 186 GLN A C 1
ATOM 1548 O O . GLN A 1 186 ? 19.842 9.452 -16.013 1.00 89.50 186 GLN A O 1
ATOM 1553 N N . LEU A 1 187 ? 17.890 10.573 -15.961 1.00 89.44 187 LEU A N 1
ATOM 1554 C CA . LEU A 1 187 ? 18.324 11.584 -14.996 1.00 89.44 187 LEU A CA 1
ATOM 1555 C C . LEU A 1 187 ? 18.409 11.025 -13.567 1.00 89.44 187 LEU A C 1
ATOM 1557 O O . LEU A 1 187 ? 19.244 11.457 -12.775 1.00 89.44 187 LEU A O 1
ATOM 1561 N N . ASN A 1 188 ? 17.537 10.076 -13.239 1.00 91.69 188 ASN A N 1
ATOM 1562 C CA . ASN A 1 188 ? 17.441 9.468 -11.921 1.00 91.69 188 ASN A CA 1
ATOM 1563 C C . ASN A 1 188 ? 18.706 8.672 -11.532 1.00 91.69 188 ASN A C 1
ATOM 1565 O O . ASN A 1 188 ? 19.184 7.828 -12.288 1.00 91.69 188 ASN A O 1
ATOM 1569 N N . LYS A 1 189 ? 19.199 8.891 -10.306 1.00 92.06 189 LYS A N 1
ATOM 1570 C CA . LYS A 1 189 ? 20.313 8.151 -9.679 1.00 92.06 189 LYS A CA 1
ATOM 1571 C C . LYS A 1 189 ? 19.886 7.165 -8.582 1.00 92.06 189 LYS A C 1
ATOM 1573 O O . LYS A 1 189 ? 20.733 6.511 -7.980 1.00 92.06 189 LYS A O 1
ATOM 1578 N N . GLY A 1 190 ? 18.586 7.049 -8.311 1.00 90.44 190 GLY A N 1
ATOM 1579 C CA . GLY A 1 190 ? 18.041 6.133 -7.310 1.00 90.44 190 GLY A CA 1
ATOM 1580 C C . GLY A 1 190 ? 18.339 4.665 -7.635 1.00 90.44 190 GLY A C 1
ATOM 1581 O O . GLY A 1 190 ? 18.398 4.280 -8.797 1.00 90.44 190 GLY A O 1
ATOM 1582 N N . MET A 1 191 ? 18.503 3.840 -6.594 1.00 88.62 191 MET A N 1
ATOM 1583 C CA . MET A 1 191 ? 18.991 2.455 -6.714 1.00 88.62 191 MET A CA 1
ATOM 1584 C C . MET A 1 191 ? 17.912 1.372 -6.546 1.00 88.62 191 MET A C 1
ATOM 1586 O O . MET A 1 191 ? 18.231 0.216 -6.255 1.00 88.62 191 MET A O 1
ATOM 1590 N N . ALA A 1 192 ? 16.636 1.729 -6.660 1.00 91.69 192 ALA A N 1
ATOM 1591 C CA . ALA A 1 192 ? 15.532 0.772 -6.601 1.00 91.69 192 ALA A CA 1
ATOM 1592 C C . ALA A 1 192 ? 15.050 0.392 -8.013 1.00 91.69 192 ALA A C 1
ATOM 1594 O O . ALA A 1 192 ? 15.399 1.046 -8.992 1.00 91.69 192 ALA A O 1
ATOM 1595 N N . ASP A 1 193 ? 14.250 -0.673 -8.125 1.00 93.44 193 ASP A N 1
ATOM 1596 C CA . ASP A 1 193 ? 13.552 -1.002 -9.376 1.00 93.44 193 ASP A CA 1
ATOM 1597 C C . ASP A 1 193 ? 12.751 0.212 -9.879 1.00 93.44 193 ASP A C 1
ATOM 1599 O O . ASP A 1 193 ? 12.125 0.916 -9.084 1.00 93.44 193 ASP A O 1
ATOM 1603 N N . ILE A 1 194 ? 12.724 0.453 -11.192 1.00 94.69 194 ILE A N 1
ATOM 1604 C CA . ILE A 1 194 ? 12.089 1.646 -11.779 1.00 94.69 194 ILE A CA 1
ATOM 1605 C C . ILE A 1 194 ? 10.595 1.782 -11.420 1.00 94.69 194 ILE A C 1
ATOM 1607 O O . ILE A 1 194 ? 10.068 2.890 -11.329 1.00 94.69 194 ILE A O 1
ATOM 1611 N N . HIS A 1 195 ? 9.903 0.673 -11.158 1.00 96.75 195 HIS A N 1
ATOM 1612 C CA . HIS A 1 195 ? 8.504 0.653 -10.742 1.00 96.75 195 HIS A CA 1
ATOM 1613 C C . HIS A 1 195 ? 8.354 0.857 -9.235 1.00 96.75 195 HIS A C 1
ATOM 1615 O O . HIS A 1 195 ? 7.379 1.478 -8.810 1.00 96.75 195 HIS A O 1
ATOM 1621 N N . MET A 1 196 ? 9.314 0.388 -8.428 1.00 97.12 196 MET A N 1
ATOM 1622 C CA . MET A 1 196 ? 9.403 0.756 -7.011 1.00 97.12 196 MET A CA 1
ATOM 1623 C C . MET A 1 196 ? 9.673 2.258 -6.861 1.00 97.12 196 MET A C 1
ATOM 1625 O O . MET A 1 196 ? 9.036 2.909 -6.038 1.00 97.12 196 MET A O 1
ATOM 1629 N N . ILE A 1 197 ? 10.549 2.819 -7.700 1.00 96.62 197 ILE A N 1
ATOM 1630 C CA . ILE A 1 197 ? 10.827 4.257 -7.764 1.00 96.62 197 ILE A CA 1
ATOM 1631 C C . ILE A 1 197 ? 9.574 5.034 -8.142 1.00 96.62 197 ILE A C 1
ATOM 1633 O O . ILE A 1 197 ? 9.194 5.962 -7.433 1.00 96.62 197 ILE A O 1
ATOM 1637 N N . ALA A 1 198 ? 8.883 4.626 -9.209 1.00 97.25 198 ALA A N 1
ATOM 1638 C CA . ALA A 1 198 ? 7.634 5.263 -9.613 1.00 97.25 198 ALA A CA 1
ATOM 1639 C C . ALA A 1 198 ? 6.559 5.196 -8.510 1.00 97.25 198 ALA A C 1
ATOM 1641 O O . ALA A 1 198 ? 5.810 6.156 -8.316 1.00 97.25 198 ALA A O 1
ATOM 1642 N N . LEU A 1 199 ? 6.488 4.087 -7.761 1.00 98.31 199 LEU A N 1
ATOM 1643 C CA . LEU A 1 199 ? 5.591 3.953 -6.612 1.00 98.31 199 LEU A CA 1
ATOM 1644 C C . LEU A 1 199 ? 5.977 4.918 -5.486 1.00 98.31 199 LEU A C 1
ATOM 1646 O O . LEU A 1 199 ? 5.124 5.673 -5.022 1.00 98.31 199 LEU A O 1
ATOM 1650 N N . ALA A 1 200 ? 7.241 4.916 -5.068 1.00 98.44 200 ALA A N 1
ATOM 1651 C CA . ALA A 1 200 ? 7.731 5.758 -3.985 1.00 98.44 200 ALA A CA 1
ATOM 1652 C C . ALA A 1 200 ? 7.614 7.252 -4.312 1.00 98.44 200 ALA A C 1
ATOM 1654 O O . ALA A 1 200 ? 7.169 8.014 -3.461 1.00 98.44 200 ALA A O 1
ATOM 1655 N N . GLU A 1 201 ? 7.918 7.655 -5.550 1.00 98.25 201 GLU A N 1
ATOM 1656 C CA . GLU A 1 201 ? 7.725 9.025 -6.035 1.00 98.25 201 GLU A CA 1
ATOM 1657 C C . GLU A 1 201 ? 6.251 9.445 -5.948 1.00 98.25 201 GLU A C 1
ATOM 1659 O O . GLU A 1 201 ? 5.932 10.508 -5.422 1.00 98.25 201 GLU A O 1
ATOM 1664 N N . THR A 1 202 ? 5.333 8.583 -6.399 1.00 98.12 202 THR A N 1
ATOM 1665 C CA . THR A 1 202 ? 3.892 8.876 -6.343 1.00 98.12 202 THR A CA 1
ATOM 1666 C C . THR A 1 202 ? 3.396 8.978 -4.896 1.00 98.12 202 THR A C 1
ATOM 1668 O O . THR A 1 202 ? 2.578 9.839 -4.579 1.00 98.12 202 THR A O 1
ATOM 1671 N N . MET A 1 203 ? 3.893 8.117 -4.002 1.00 98.69 203 MET A N 1
ATOM 1672 C CA . MET A 1 203 ? 3.590 8.175 -2.568 1.00 98.69 203 MET A CA 1
ATOM 1673 C C . MET A 1 203 ? 4.152 9.442 -1.913 1.00 98.69 203 MET A C 1
ATOM 1675 O O . MET A 1 203 ? 3.467 10.052 -1.098 1.00 98.69 203 MET A O 1
ATOM 1679 N N . TRP A 1 204 ? 5.371 9.844 -2.277 1.00 98.62 204 TRP A N 1
ATOM 1680 C CA . TRP A 1 204 ? 6.016 11.067 -1.803 1.00 98.62 204 TRP A CA 1
ATOM 1681 C C . TRP A 1 204 ? 5.224 12.310 -2.203 1.00 98.62 204 TRP A C 1
ATOM 1683 O O . TRP A 1 204 ? 4.926 13.148 -1.352 1.00 98.62 204 TRP A O 1
ATOM 1693 N N . ASP A 1 205 ? 4.826 12.404 -3.473 1.00 98.50 205 ASP A N 1
ATOM 1694 C CA . ASP A 1 205 ? 4.001 13.510 -3.958 1.00 98.50 205 ASP A CA 1
ATOM 1695 C C . ASP A 1 205 ? 2.662 13.560 -3.204 1.00 98.50 205 ASP A C 1
ATOM 1697 O O . ASP A 1 205 ? 2.300 14.608 -2.673 1.00 98.50 205 ASP A O 1
ATOM 1701 N N . ALA A 1 206 ? 1.961 12.426 -3.079 1.00 98.56 206 ALA A N 1
ATOM 1702 C CA . ALA A 1 206 ? 0.685 12.355 -2.361 1.00 98.56 206 ALA A CA 1
ATOM 1703 C C . ALA A 1 206 ? 0.820 12.730 -0.873 1.00 98.56 206 ALA A C 1
ATOM 1705 O O . ALA A 1 206 ? -0.034 13.427 -0.326 1.00 98.56 206 ALA A O 1
ATOM 1706 N N . TYR A 1 207 ? 1.899 12.297 -0.216 1.00 98.56 207 TYR A N 1
ATOM 1707 C CA . TYR A 1 207 ? 2.186 12.626 1.179 1.00 98.56 207 TYR A CA 1
ATOM 1708 C C . TYR A 1 207 ? 2.451 14.122 1.375 1.00 98.56 207 TYR A C 1
ATOM 1710 O O . TYR A 1 207 ? 1.898 14.731 2.287 1.00 98.56 207 TYR A O 1
ATOM 1718 N N . ASN A 1 208 ? 3.272 14.741 0.526 1.00 98.06 208 ASN A N 1
ATOM 1719 C CA . ASN A 1 208 ? 3.618 16.157 0.673 1.00 98.06 208 ASN A CA 1
ATOM 1720 C C . ASN A 1 208 ? 2.506 17.108 0.215 1.00 98.06 208 ASN A C 1
ATOM 1722 O O . ASN A 1 208 ? 2.445 18.244 0.676 1.00 98.06 208 ASN A O 1
ATOM 1726 N N . GLU A 1 209 ? 1.627 16.665 -0.684 1.00 98.00 209 GLU A N 1
ATOM 1727 C CA . GLU A 1 209 ? 0.468 17.446 -1.134 1.00 98.00 209 GLU A CA 1
ATOM 1728 C C . GLU A 1 209 ? -0.723 17.352 -0.168 1.00 98.00 209 GLU A C 1
ATOM 1730 O O . GLU A 1 209 ? -1.612 18.203 -0.200 1.00 98.00 209 GLU A O 1
ATOM 1735 N N . SER A 1 210 ? -0.737 16.346 0.710 1.00 98.25 210 SER A N 1
ATOM 1736 C CA . SER A 1 210 ? -1.773 16.171 1.726 1.00 98.25 210 SER A CA 1
ATOM 1737 C C . SER A 1 210 ? -1.551 17.060 2.946 1.00 98.25 210 SER A C 1
ATOM 1739 O O . SER A 1 210 ? -0.428 17.235 3.418 1.00 98.25 210 SER A O 1
ATOM 1741 N N . THR A 1 211 ? -2.652 17.578 3.493 1.00 98.38 211 THR A N 1
ATOM 1742 C CA . THR A 1 211 ? -2.671 18.320 4.758 1.00 98.38 211 THR A CA 1
ATOM 1743 C C . THR A 1 211 ? -3.283 17.435 5.850 1.00 98.38 211 THR A C 1
ATOM 1745 O O . THR A 1 211 ? -4.468 17.109 5.750 1.00 98.38 211 THR A O 1
ATOM 1748 N N . PRO A 1 212 ? -2.527 17.044 6.893 1.00 98.44 212 PRO A N 1
ATOM 1749 C CA . PRO A 1 212 ? -3.033 16.142 7.921 1.00 98.44 212 PRO A CA 1
ATOM 1750 C C . PRO A 1 212 ? -4.098 16.808 8.802 1.00 98.44 212 PRO A C 1
ATOM 1752 O O . PRO A 1 212 ? -3.951 17.955 9.233 1.00 98.44 212 PRO A O 1
ATOM 1755 N N . LYS A 1 213 ? -5.150 16.053 9.140 1.00 98.44 213 LYS A N 1
ATOM 1756 C CA . LYS A 1 213 ? -6.143 16.435 10.155 1.00 98.44 213 LYS A CA 1
ATOM 1757 C C . LYS A 1 213 ? -5.471 16.488 11.529 1.00 98.44 213 LYS A C 1
ATOM 1759 O O . LYS A 1 213 ? -4.894 15.496 11.971 1.00 98.44 213 LYS A O 1
ATOM 1764 N N . LYS A 1 214 ? -5.563 17.623 12.221 1.00 98.56 214 LYS A N 1
ATOM 1765 C CA . LYS A 1 214 ? -5.080 17.733 13.604 1.00 98.56 214 LYS A CA 1
ATOM 1766 C C . LYS A 1 214 ? -5.976 16.918 14.533 1.00 98.56 214 LYS A C 1
ATOM 1768 O O . LYS A 1 214 ? -7.199 17.013 14.436 1.00 98.56 214 LYS A O 1
ATOM 1773 N N . LEU A 1 215 ? -5.355 16.121 15.393 1.00 98.50 215 LEU A N 1
ATOM 1774 C CA . LEU A 1 215 ? -6.018 15.292 16.392 1.00 98.50 215 LEU A CA 1
ATOM 1775 C C . LEU A 1 215 ? -5.559 15.720 17.782 1.00 98.50 215 LEU A C 1
ATOM 1777 O O . LEU A 1 215 ? -4.357 15.878 18.008 1.00 98.50 215 LEU A O 1
ATOM 1781 N N . ASN A 1 216 ? -6.510 15.867 18.700 1.00 98.38 216 ASN A N 1
ATOM 1782 C CA . ASN A 1 216 ? -6.205 16.053 20.112 1.00 98.38 216 ASN A CA 1
ATOM 1783 C C . ASN A 1 216 ? -5.803 14.711 20.745 1.00 98.38 216 ASN A C 1
ATOM 1785 O O . ASN A 1 216 ? -5.826 13.654 20.099 1.00 98.38 216 ASN A O 1
ATOM 1789 N N . ALA A 1 217 ? -5.448 14.730 22.025 1.00 97.56 217 ALA A N 1
ATOM 1790 C CA . ALA A 1 217 ? -5.374 13.507 22.820 1.00 97.56 217 ALA A CA 1
ATOM 1791 C C . ALA A 1 217 ? -6.689 12.698 22.735 1.00 97.56 217 ALA A C 1
ATOM 1793 O O . ALA A 1 217 ? -7.779 13.265 22.756 1.00 97.56 217 ALA A O 1
ATOM 1794 N N . ASP A 1 218 ? -6.577 11.369 22.632 1.00 96.62 218 ASP A N 1
ATOM 1795 C CA . ASP A 1 218 ? -7.687 10.402 22.557 1.00 96.62 218 ASP A CA 1
ATOM 1796 C C . ASP A 1 218 ? -8.562 10.431 21.284 1.00 96.62 218 ASP A C 1
ATOM 1798 O O . ASP A 1 218 ? -9.379 9.524 21.083 1.00 96.62 218 ASP A O 1
ATOM 1802 N N . ASP A 1 219 ? -8.339 11.382 20.372 1.00 98.19 219 ASP A N 1
ATOM 1803 C CA . ASP A 1 219 ? -8.910 11.358 19.022 1.00 98.19 219 ASP A CA 1
ATOM 1804 C C . ASP A 1 219 ? -8.345 10.194 18.188 1.00 98.19 219 ASP A C 1
ATOM 1806 O O . ASP A 1 219 ? -7.326 9.589 18.520 1.00 98.19 219 ASP A O 1
ATOM 1810 N N . TRP A 1 220 ? -8.988 9.865 17.064 1.00 98.56 220 TRP A N 1
ATOM 1811 C CA . TRP A 1 220 ? -8.625 8.696 16.258 1.00 98.56 220 TRP A CA 1
ATOM 1812 C C . TRP A 1 220 ? -8.272 9.031 14.812 1.00 98.56 220 TRP A C 1
ATOM 1814 O O . TRP A 1 220 ? -8.966 9.783 14.128 1.00 98.56 220 TRP A O 1
ATOM 1824 N N . HIS A 1 221 ? -7.232 8.361 14.320 1.00 98.75 221 HIS A N 1
ATOM 1825 C CA . HIS A 1 221 ? -6.986 8.171 12.900 1.00 98.75 221 HIS A CA 1
ATOM 1826 C C . HIS A 1 221 ? -7.846 7.004 12.399 1.00 98.75 221 HIS A C 1
ATOM 1828 O O . HIS A 1 221 ? -7.616 5.849 12.777 1.00 98.75 221 HIS A O 1
ATOM 1834 N N . ILE A 1 222 ? -8.844 7.305 11.562 1.00 98.50 222 ILE A N 1
ATOM 1835 C CA . ILE A 1 222 ? -9.827 6.336 11.059 1.00 98.50 222 ILE A CA 1
ATOM 1836 C C . ILE A 1 222 ? -9.832 6.375 9.521 1.00 98.50 222 ILE A C 1
ATOM 1838 O O . ILE A 1 222 ? -10.450 7.255 8.922 1.00 98.50 222 ILE A O 1
ATOM 1842 N N . PRO A 1 223 ? -9.166 5.423 8.845 1.00 97.56 223 PRO A N 1
ATOM 1843 C CA . PRO A 1 223 ? -9.230 5.297 7.390 1.00 97.56 223 PRO A CA 1
ATOM 1844 C C . PRO A 1 223 ? -10.667 5.165 6.883 1.00 97.56 223 PRO A C 1
ATOM 1846 O O . PRO A 1 223 ? -11.476 4.468 7.493 1.00 97.56 223 PRO A O 1
ATOM 1849 N N . PHE A 1 224 ? -10.983 5.787 5.747 1.00 95.06 224 PHE A N 1
ATOM 1850 C CA . PHE A 1 224 ? -12.323 5.759 5.145 1.00 95.06 224 PHE A CA 1
ATOM 1851 C C . PHE A 1 224 ? -13.439 6.382 6.006 1.00 95.06 224 PHE A C 1
ATOM 1853 O O . PHE A 1 224 ? -14.612 6.187 5.678 1.00 95.06 224 PHE A O 1
ATOM 1860 N N . GLU A 1 225 ? -13.119 7.140 7.065 1.00 95.25 225 GLU A N 1
ATOM 1861 C CA . GLU A 1 225 ? -14.126 7.798 7.914 1.00 95.25 225 GLU A CA 1
ATOM 1862 C C . GLU A 1 225 ? -15.109 8.639 7.087 1.00 95.25 225 GLU A C 1
ATOM 1864 O O . GLU A 1 225 ? -16.319 8.518 7.274 1.00 95.25 225 GLU A O 1
ATOM 1869 N N . ASP A 1 226 ? -14.604 9.388 6.105 1.00 92.06 226 ASP A N 1
ATOM 1870 C CA . ASP A 1 226 ? -15.401 10.267 5.237 1.00 92.06 226 ASP A CA 1
ATOM 1871 C C . ASP A 1 226 ? -16.432 9.515 4.376 1.00 92.06 226 ASP A C 1
ATOM 1873 O O . ASP A 1 226 ? -17.380 10.106 3.859 1.00 92.06 226 ASP A O 1
ATOM 1877 N N . THR A 1 227 ? -16.280 8.196 4.227 1.00 90.06 227 THR A N 1
ATOM 1878 C CA . THR A 1 227 ? -17.233 7.349 3.493 1.00 90.06 227 THR A CA 1
ATOM 1879 C C . THR A 1 227 ? -18.387 6.849 4.367 1.00 90.06 227 THR A C 1
ATOM 1881 O O . THR A 1 227 ? -19.364 6.302 3.848 1.00 90.06 227 THR A O 1
ATOM 1884 N N . ILE A 1 228 ? -18.301 7.029 5.690 1.00 91.62 228 ILE A N 1
ATOM 1885 C CA . ILE A 1 228 ? -19.299 6.572 6.658 1.00 91.62 228 ILE A CA 1
ATOM 1886 C C . ILE A 1 228 ? -20.328 7.685 6.871 1.00 91.62 228 ILE A C 1
ATOM 1888 O O . ILE A 1 228 ? -20.128 8.614 7.653 1.00 91.62 228 ILE A O 1
ATOM 1892 N N . ASN A 1 229 ? -21.469 7.584 6.189 1.00 91.62 229 ASN A N 1
ATOM 1893 C CA . ASN A 1 229 ? -22.548 8.555 6.338 1.00 91.62 229 ASN A CA 1
ATOM 1894 C C . ASN A 1 229 ? -23.201 8.467 7.732 1.00 91.62 229 ASN A C 1
ATOM 1896 O O . ASN A 1 229 ? -23.588 7.387 8.181 1.00 91.62 229 ASN A O 1
ATOM 1900 N N . LEU A 1 230 ? -23.379 9.614 8.397 1.00 92.38 230 LEU A N 1
ATOM 1901 C CA . LEU A 1 230 ? -23.943 9.678 9.749 1.00 92.38 230 LEU A CA 1
ATOM 1902 C C . LEU A 1 230 ? -25.375 9.126 9.838 1.00 92.38 230 LEU A C 1
ATOM 1904 O O . LEU A 1 230 ? -25.718 8.489 10.833 1.00 92.38 230 LEU A O 1
ATOM 1908 N N . SER A 1 231 ? -26.206 9.340 8.813 1.00 92.56 231 SER A N 1
ATOM 1909 C CA . SER A 1 231 ? -27.585 8.835 8.797 1.00 92.56 231 SER A CA 1
ATOM 1910 C C . SER A 1 231 ? -27.621 7.312 8.647 1.00 92.56 231 SER A C 1
ATOM 1912 O O . SER A 1 231 ? -28.307 6.642 9.417 1.00 92.56 231 SER A O 1
ATOM 1914 N N . ASP A 1 232 ? -26.796 6.754 7.755 1.00 92.44 232 ASP A N 1
ATOM 1915 C CA . ASP A 1 232 ? -26.660 5.304 7.580 1.00 92.44 232 ASP A CA 1
ATOM 1916 C C . ASP A 1 232 ? -26.115 4.644 8.856 1.00 92.44 232 ASP A C 1
ATOM 1918 O O . ASP A 1 232 ? -26.612 3.601 9.290 1.00 92.44 232 ASP A O 1
ATOM 1922 N N . LEU A 1 233 ? -25.130 5.277 9.502 1.00 94.56 233 LEU A N 1
ATOM 1923 C CA . LEU A 1 233 ? -24.566 4.825 10.773 1.00 94.56 233 LEU A CA 1
ATOM 1924 C C . LEU A 1 233 ? -25.611 4.843 11.897 1.00 94.56 233 LEU A C 1
ATOM 1926 O O . LEU A 1 233 ? -25.745 3.858 12.618 1.00 94.56 233 LEU A O 1
ATOM 1930 N N . THR A 1 234 ? -26.381 5.927 12.016 1.00 94.94 234 THR A N 1
ATOM 1931 C CA . THR A 1 234 ? -27.449 6.059 13.023 1.00 94.94 234 THR A CA 1
ATOM 1932 C C . THR A 1 234 ? -28.526 4.993 12.827 1.00 94.94 234 THR A C 1
ATOM 1934 O O . THR A 1 234 ? -28.930 4.340 13.788 1.00 94.94 234 THR A O 1
ATOM 1937 N N . ASN A 1 235 ? -28.949 4.759 11.581 1.00 94.12 235 ASN A N 1
ATOM 1938 C CA . ASN A 1 235 ? -29.919 3.715 11.253 1.00 94.12 235 ASN A CA 1
ATOM 1939 C C . ASN A 1 235 ? -29.383 2.318 11.591 1.00 94.12 235 ASN A C 1
ATOM 1941 O O . ASN A 1 235 ? -30.091 1.529 12.211 1.00 94.12 235 ASN A O 1
ATOM 1945 N N . THR A 1 236 ? -28.119 2.039 11.258 1.00 94.25 236 THR A N 1
ATOM 1946 C CA . THR A 1 236 ? -27.460 0.760 11.571 1.00 94.25 236 THR A CA 1
ATOM 1947 C C . THR A 1 236 ? -27.366 0.531 13.083 1.00 94.25 236 THR A C 1
ATOM 1949 O O . THR A 1 236 ? -27.640 -0.565 13.567 1.00 94.25 236 THR A O 1
ATOM 1952 N N . LEU A 1 237 ? -27.012 1.565 13.853 1.00 95.25 237 LEU A N 1
ATOM 1953 C CA . LEU A 1 237 ? -26.964 1.500 15.316 1.00 95.25 237 LEU A CA 1
ATOM 1954 C C . LEU A 1 237 ? -28.343 1.238 15.922 1.00 95.25 237 LEU A C 1
ATOM 1956 O O . LEU A 1 237 ? -28.455 0.420 16.834 1.00 95.25 237 LEU A O 1
ATOM 1960 N N . LYS A 1 238 ? -29.381 1.894 15.394 1.00 94.69 238 LYS A N 1
ATOM 1961 C CA . LYS A 1 238 ? -30.767 1.698 15.824 1.00 94.69 238 LYS A CA 1
ATOM 1962 C C . LYS A 1 238 ? -31.262 0.284 15.519 1.00 94.69 238 LYS A C 1
ATOM 1964 O O . LYS A 1 238 ? -31.917 -0.316 16.362 1.00 94.69 238 LYS A O 1
ATOM 1969 N N . GLU A 1 239 ? -30.925 -0.262 14.350 1.00 94.31 239 GLU A N 1
ATOM 1970 C CA . GLU A 1 239 ? -31.251 -1.646 13.983 1.00 94.31 239 GLU A CA 1
ATOM 1971 C C . GLU A 1 239 ? -30.592 -2.658 14.934 1.00 94.31 239 GLU A C 1
ATOM 1973 O O . GLU A 1 239 ? -31.225 -3.631 15.334 1.00 94.31 239 GLU A O 1
ATOM 1978 N N . LEU A 1 240 ? -29.338 -2.417 15.329 1.00 92.00 240 LEU A N 1
ATOM 1979 C CA . LEU A 1 240 ? -28.583 -3.319 16.201 1.00 92.00 240 LEU A CA 1
ATOM 1980 C C . LEU A 1 240 ? -28.980 -3.238 17.681 1.00 92.00 240 LEU A C 1
ATOM 1982 O O . LEU A 1 240 ? -28.957 -4.261 18.362 1.00 92.00 240 LEU A O 1
ATOM 1986 N N . ASN A 1 241 ? -29.297 -2.042 18.184 1.00 92.19 241 ASN A N 1
ATOM 1987 C CA . ASN A 1 241 ? -29.401 -1.782 19.626 1.00 92.19 241 ASN A CA 1
ATOM 1988 C C . ASN A 1 241 ? -30.782 -1.272 20.075 1.00 92.19 241 ASN A C 1
ATOM 1990 O O . ASN A 1 241 ? -31.016 -1.131 21.273 1.00 92.19 241 ASN A O 1
ATOM 1994 N N . GLY A 1 242 ? -31.696 -0.968 19.148 1.00 93.00 242 GLY A N 1
ATOM 1995 C CA . GLY A 1 242 ? -32.999 -0.349 19.422 1.00 93.00 242 GLY A CA 1
ATOM 1996 C C . GLY A 1 242 ? -32.907 1.151 19.730 1.00 93.00 242 GLY A C 1
ATOM 1997 O O . GLY A 1 242 ? -33.585 1.958 19.092 1.00 93.00 242 GLY A O 1
ATOM 1998 N N . GLU A 1 243 ? -32.029 1.527 20.658 1.00 92.75 243 GLU A N 1
ATOM 1999 C CA . GLU A 1 243 ? -31.712 2.909 21.030 1.00 92.75 243 GLU A CA 1
ATOM 2000 C C . GLU A 1 243 ? -30.279 3.280 20.629 1.00 92.75 243 GLU A C 1
ATOM 2002 O O . GLU A 1 243 ? -29.400 2.424 20.532 1.00 92.75 243 GLU A O 1
ATOM 2007 N N . VAL A 1 244 ? -30.041 4.570 20.375 1.00 95.69 244 VAL A N 1
ATOM 2008 C CA . VAL A 1 244 ? -28.747 5.081 19.903 1.00 95.69 244 VAL A CA 1
ATOM 2009 C C . VAL A 1 244 ? -28.191 6.079 20.909 1.00 95.69 244 VAL A C 1
ATOM 2011 O O . VAL A 1 244 ? -28.833 7.083 21.207 1.00 95.69 244 VAL A O 1
ATOM 2014 N N . TYR A 1 245 ? -26.974 5.815 21.381 1.00 94.62 245 TYR A N 1
ATOM 2015 C CA . TYR A 1 245 ? -26.243 6.656 22.327 1.00 94.62 245 TYR A CA 1
ATOM 2016 C C . TYR A 1 245 ? -24.943 7.172 21.695 1.00 94.62 245 TYR A C 1
ATOM 2018 O O . TYR A 1 245 ? -24.329 6.493 20.872 1.00 94.62 245 TYR A O 1
ATOM 2026 N N . GLU A 1 246 ? -24.501 8.374 22.075 1.00 93.94 246 GLU A N 1
ATOM 2027 C CA . GLU A 1 246 ? -23.339 9.051 21.471 1.00 93.94 246 GLU A CA 1
ATOM 2028 C C . GLU A 1 246 ? -22.035 8.237 21.582 1.00 93.94 246 GLU A C 1
ATOM 2030 O O . GLU A 1 246 ? -21.259 8.131 20.630 1.00 93.94 246 GLU A O 1
ATOM 2035 N N . ASN A 1 247 ? -21.836 7.554 22.710 1.00 94.50 247 ASN A N 1
ATOM 2036 C CA . ASN A 1 247 ? -20.674 6.696 22.947 1.00 94.50 247 ASN A CA 1
ATOM 2037 C C . ASN A 1 247 ? -20.601 5.463 22.020 1.00 94.50 247 ASN A C 1
ATOM 2039 O O . ASN A 1 247 ? -19.565 4.801 21.972 1.00 94.50 247 ASN A O 1
ATOM 2043 N N . MET A 1 248 ? -21.662 5.147 21.268 1.00 96.19 248 MET A N 1
ATOM 2044 C CA . MET A 1 248 ? -21.686 4.026 20.322 1.00 96.19 248 MET A CA 1
ATOM 2045 C C . MET A 1 248 ? -21.074 4.372 18.959 1.00 96.19 248 MET A C 1
ATOM 2047 O O . MET A 1 248 ? -20.669 3.468 18.223 1.00 96.19 248 MET A O 1
ATOM 2051 N N . PHE A 1 249 ? -20.994 5.656 18.597 1.00 96.44 249 PHE A N 1
ATOM 2052 C CA . PHE A 1 249 ? -20.601 6.072 17.248 1.00 96.44 249 PHE A CA 1
ATOM 2053 C C . PHE A 1 249 ? -19.133 5.770 16.949 1.00 96.44 249 PHE A C 1
ATOM 2055 O O . PHE A 1 249 ? -18.835 5.123 15.945 1.00 96.44 249 PHE A O 1
ATOM 2062 N N . LEU A 1 250 ? -18.217 6.203 17.819 1.00 97.06 250 LEU A N 1
ATOM 2063 C CA . LEU A 1 250 ? -16.777 6.043 17.604 1.00 97.06 250 LEU A CA 1
ATOM 2064 C C . LEU A 1 250 ? -16.350 4.563 17.521 1.00 97.06 250 LEU A C 1
ATOM 2066 O O . LEU A 1 250 ? -15.743 4.196 16.510 1.00 97.06 250 LEU A O 1
ATOM 2070 N N . PRO A 1 251 ? -16.711 3.675 18.474 1.00 96.75 251 PRO A N 1
ATOM 2071 C CA . PRO A 1 251 ? -16.388 2.253 18.360 1.00 96.75 251 PRO A CA 1
ATOM 2072 C C . PRO A 1 251 ? -16.925 1.636 17.066 1.00 96.75 251 PRO A C 1
ATOM 2074 O O . PRO A 1 251 ? -16.235 0.861 16.408 1.00 96.75 251 PRO A O 1
ATOM 2077 N N . THR A 1 252 ? -18.137 2.017 16.655 1.00 96.81 252 THR A N 1
ATOM 2078 C CA . THR A 1 252 ? -18.767 1.480 15.444 1.00 96.81 252 THR A CA 1
ATOM 2079 C C . THR A 1 252 ? -18.073 1.963 14.170 1.00 96.81 252 THR A C 1
ATOM 2081 O O . THR A 1 252 ? -17.841 1.156 13.269 1.00 96.81 252 THR A O 1
ATOM 2084 N N . LYS A 1 253 ? -17.652 3.236 14.106 1.00 97.56 253 LYS A N 1
ATOM 2085 C CA . LYS A 1 253 ? -16.818 3.757 13.009 1.00 97.56 253 LYS A CA 1
ATOM 2086 C C . LYS A 1 253 ? -15.508 2.981 12.878 1.00 97.56 253 LYS A C 1
ATOM 2088 O O . LYS A 1 253 ? -15.150 2.593 11.769 1.00 97.56 253 LYS A O 1
ATOM 2093 N N . ILE A 1 254 ? -14.832 2.702 13.994 1.00 98.12 254 ILE A N 1
ATOM 2094 C CA . ILE A 1 254 ? -13.579 1.930 14.011 1.00 98.12 254 ILE A CA 1
ATOM 2095 C C . ILE A 1 254 ? -13.810 0.509 13.475 1.00 98.12 254 ILE A C 1
ATOM 2097 O O . ILE A 1 254 ? -13.039 0.037 12.634 1.00 98.12 254 ILE A O 1
ATOM 2101 N N . LYS A 1 255 ? -14.898 -0.161 13.889 1.00 97.19 255 LYS A N 1
ATOM 2102 C CA . LYS A 1 255 ? -15.266 -1.486 13.358 1.00 97.19 255 LYS A CA 1
ATOM 2103 C C . LYS A 1 255 ? -15.481 -1.457 11.844 1.00 97.19 255 LYS A C 1
ATOM 2105 O O . LYS A 1 255 ? -14.917 -2.279 11.121 1.00 97.19 255 LYS A O 1
ATOM 2110 N N . ILE A 1 256 ? -16.275 -0.500 11.365 1.00 95.88 256 ILE A N 1
ATOM 2111 C CA . ILE A 1 256 ? -16.596 -0.343 9.941 1.00 95.88 256 ILE A CA 1
ATOM 2112 C C . ILE A 1 256 ? -15.326 -0.056 9.130 1.00 95.88 256 ILE A C 1
ATOM 2114 O O . ILE A 1 256 ? -15.057 -0.745 8.147 1.00 95.88 256 ILE A O 1
ATOM 2118 N N . SER A 1 257 ? -14.509 0.901 9.576 1.00 96.44 257 SER A N 1
ATOM 2119 C CA . SER A 1 257 ? -13.232 1.253 8.947 1.00 96.44 257 SER A CA 1
ATOM 2120 C C . SER A 1 257 ? -12.284 0.053 8.869 1.00 96.44 257 SER A C 1
ATOM 2122 O O . SER A 1 257 ? -11.732 -0.243 7.810 1.00 96.44 257 SER A O 1
ATOM 2124 N N . THR A 1 258 ? -12.159 -0.717 9.951 1.00 96.31 258 THR A N 1
ATOM 2125 C CA . THR A 1 258 ? -11.341 -1.940 9.991 1.00 96.31 258 THR A CA 1
ATOM 2126 C C . THR A 1 258 ? -11.815 -2.969 8.958 1.00 96.31 258 THR A C 1
ATOM 2128 O O . THR A 1 258 ? -11.008 -3.571 8.244 1.00 96.31 258 THR A O 1
ATOM 2131 N N . ALA A 1 259 ? -13.130 -3.142 8.807 1.00 94.12 259 ALA A N 1
ATOM 2132 C CA . ALA A 1 259 ? -13.707 -4.021 7.794 1.00 94.12 259 ALA A CA 1
ATOM 2133 C C . ALA A 1 259 ? -13.510 -3.495 6.357 1.00 94.12 259 ALA A C 1
ATOM 2135 O O . ALA A 1 259 ? -13.280 -4.292 5.443 1.00 94.12 259 ALA A O 1
ATOM 2136 N N . MET A 1 260 ? -13.544 -2.175 6.143 1.00 91.75 260 MET A N 1
ATOM 2137 C CA . MET A 1 260 ? -13.195 -1.538 4.863 1.00 91.75 260 MET A CA 1
ATOM 2138 C C . MET A 1 260 ? -11.719 -1.749 4.508 1.00 91.75 260 MET A C 1
ATOM 2140 O O . MET A 1 260 ? -11.398 -2.117 3.372 1.00 91.75 260 MET A O 1
ATOM 2144 N N . CYS A 1 261 ? -10.827 -1.611 5.493 1.00 92.88 261 CYS A N 1
ATOM 2145 C CA . CYS A 1 261 ? -9.409 -1.927 5.344 1.00 92.88 261 CYS A CA 1
ATOM 2146 C C . CYS A 1 261 ? -9.236 -3.388 4.922 1.00 92.88 261 CYS A C 1
ATOM 2148 O O . CYS A 1 261 ? -8.569 -3.662 3.928 1.00 92.88 261 CYS A O 1
ATOM 2150 N N . ALA A 1 262 ? -9.933 -4.316 5.591 1.00 89.56 262 ALA A N 1
ATOM 2151 C CA . ALA A 1 262 ? -9.925 -5.726 5.220 1.00 89.56 262 ALA A CA 1
ATOM 2152 C C . ALA A 1 262 ? -10.396 -5.941 3.772 1.00 89.56 262 ALA A C 1
ATOM 2154 O O . ALA A 1 262 ? -9.726 -6.639 3.017 1.00 89.56 262 ALA A O 1
ATOM 2155 N N . ARG A 1 263 ? -11.502 -5.327 3.329 1.00 82.56 263 ARG A N 1
ATOM 2156 C CA . ARG A 1 263 ? -12.020 -5.483 1.951 1.00 82.56 263 ARG A CA 1
ATOM 2157 C C . ARG A 1 263 ? -11.081 -4.988 0.863 1.00 82.56 263 ARG A C 1
ATOM 2159 O O . ARG A 1 263 ? -11.095 -5.556 -0.230 1.00 82.56 263 ARG A O 1
ATOM 2166 N N . THR A 1 264 ? -10.234 -4.009 1.168 1.00 74.31 264 THR A N 1
ATOM 2167 C CA . THR A 1 264 ? -9.177 -3.570 0.246 1.00 74.31 264 THR A CA 1
ATOM 2168 C C . THR A 1 264 ? -8.258 -4.741 -0.138 1.00 74.31 264 THR A C 1
ATOM 2170 O O . THR A 1 264 ? -7.730 -4.761 -1.248 1.00 74.31 264 THR A O 1
ATOM 2173 N N . SER A 1 265 ? -8.161 -5.788 0.698 1.00 59.09 265 SER A N 1
ATOM 2174 C CA . SER A 1 265 ? -7.468 -7.034 0.346 1.00 59.09 265 SER A CA 1
ATOM 2175 C C . SER A 1 265 ? -8.289 -8.095 -0.414 1.00 59.09 265 SER A C 1
ATOM 2177 O O . SER A 1 265 ? -7.723 -9.040 -0.978 1.00 59.09 265 SER A O 1
ATOM 2179 N N . TYR A 1 266 ? -9.617 -7.981 -0.446 1.00 48.59 266 TYR A N 1
ATOM 2180 C CA . TYR A 1 266 ? -10.504 -9.036 -0.951 1.00 48.59 266 TYR A CA 1
ATOM 2181 C C . TYR A 1 266 ? -11.142 -8.711 -2.305 1.00 48.59 266 TYR A C 1
ATOM 2183 O O . TYR A 1 266 ? -11.366 -9.630 -3.095 1.00 48.59 266 TYR A O 1
ATOM 2191 N N . THR A 1 267 ? -11.438 -7.440 -2.593 1.00 52.44 267 THR A N 1
ATOM 2192 C CA . THR A 1 267 ? -12.342 -7.077 -3.700 1.00 52.44 267 THR A CA 1
ATOM 2193 C C . THR A 1 267 ? -12.131 -5.642 -4.182 1.00 52.44 267 THR A C 1
ATOM 2195 O O . THR A 1 267 ? -12.922 -4.757 -3.875 1.00 52.44 267 THR A O 1
ATOM 2198 N N . VAL A 1 268 ? -11.088 -5.406 -4.980 1.00 52.81 268 VAL A N 1
ATOM 2199 C CA . VAL A 1 268 ? -10.929 -4.115 -5.685 1.00 52.81 268 VAL A CA 1
ATOM 2200 C C . VAL A 1 268 ? -11.363 -4.215 -7.153 1.00 52.81 268 VAL A C 1
ATOM 2202 O O . VAL A 1 268 ? -11.819 -3.242 -7.737 1.00 52.81 268 VAL A O 1
ATOM 2205 N N . ILE A 1 269 ? -11.337 -5.412 -7.748 1.00 54.28 269 ILE A N 1
ATOM 2206 C CA . ILE A 1 269 ? -11.670 -5.576 -9.169 1.00 54.28 269 ILE A CA 1
ATOM 2207 C C . ILE A 1 269 ? -13.197 -5.614 -9.353 1.00 54.28 269 ILE A C 1
ATOM 2209 O O . ILE A 1 269 ? -13.861 -6.588 -8.972 1.00 54.28 269 ILE A O 1
ATOM 2213 N N . GLY A 1 270 ? -13.742 -4.542 -9.939 1.00 51.97 270 GLY A N 1
ATOM 2214 C CA . GLY A 1 270 ? -15.140 -4.433 -10.380 1.00 51.97 270 GLY A CA 1
ATOM 2215 C C . GLY A 1 270 ? -16.164 -4.070 -9.296 1.00 51.97 270 GLY A C 1
ATOM 2216 O O . GLY A 1 270 ? -17.362 -4.244 -9.513 1.00 51.97 270 GLY A O 1
ATOM 2217 N N . GLU A 1 271 ? -15.725 -3.611 -8.121 1.00 57.84 271 GLU A N 1
ATOM 2218 C CA . GLU A 1 271 ? -16.616 -3.161 -7.030 1.00 57.84 271 GLU A CA 1
ATOM 2219 C C . GLU A 1 271 ? -16.389 -1.699 -6.620 1.00 57.84 271 GLU A C 1
ATOM 2221 O O . GLU A 1 271 ? -16.945 -1.240 -5.620 1.00 57.84 271 GLU A O 1
ATOM 2226 N N . GLU A 1 272 ? -15.619 -0.950 -7.413 1.00 54.59 272 GLU A N 1
ATOM 2227 C CA . GLU A 1 272 ? -15.444 0.491 -7.235 1.00 54.59 272 GLU A CA 1
ATOM 2228 C C . GLU A 1 272 ? -16.813 1.195 -7.243 1.00 54.59 272 GLU A C 1
ATOM 2230 O O . GLU A 1 272 ? -17.619 1.023 -8.156 1.00 54.59 272 GLU A O 1
ATOM 2235 N N . GLY A 1 273 ? -17.106 1.950 -6.179 1.00 53.22 273 GLY A N 1
ATOM 2236 C CA . GLY A 1 273 ? -18.339 2.732 -6.054 1.00 53.22 273 GLY A CA 1
ATOM 2237 C C . GLY A 1 273 ? -19.554 2.007 -5.461 1.00 53.22 273 GLY A C 1
ATOM 2238 O O . GLY A 1 273 ? -20.594 2.643 -5.281 1.00 53.22 273 GLY A O 1
ATOM 2239 N N . LYS A 1 274 ? -19.469 0.716 -5.096 1.00 62.09 274 LYS A N 1
ATOM 2240 C CA . LYS A 1 274 ? -20.557 0.076 -4.329 1.00 62.09 274 LYS A CA 1
ATOM 2241 C C . LYS A 1 274 ? -20.626 0.660 -2.919 1.00 62.09 274 LYS A C 1
ATOM 2243 O O . LYS A 1 274 ? -19.623 0.689 -2.207 1.00 62.09 274 LYS A O 1
ATOM 2248 N N . ARG A 1 275 ? -21.823 1.091 -2.499 1.00 64.62 275 ARG A N 1
ATOM 2249 C CA . ARG A 1 275 ? -22.028 1.613 -1.142 1.00 64.62 275 ARG A CA 1
ATOM 2250 C C . ARG A 1 275 ? -21.700 0.535 -0.097 1.00 64.62 275 ARG A C 1
ATOM 2252 O O . ARG A 1 275 ? -22.161 -0.600 -0.248 1.00 64.62 275 ARG A O 1
ATOM 2259 N N . PRO A 1 276 ? -20.936 0.873 0.956 1.00 69.75 276 PRO A N 1
ATOM 2260 C CA . PRO A 1 276 ? -20.670 -0.041 2.056 1.00 69.75 276 PRO A CA 1
ATOM 2261 C C . PRO A 1 276 ? -21.976 -0.445 2.739 1.00 69.75 276 PRO A C 1
ATOM 2263 O O . PRO A 1 276 ? -22.828 0.397 3.013 1.00 69.75 276 PRO A O 1
ATOM 2266 N N . ASN A 1 277 ? -22.128 -1.729 3.050 1.00 86.50 277 ASN A N 1
ATOM 2267 C CA . ASN A 1 277 ? -23.185 -2.175 3.947 1.00 86.50 277 ASN A CA 1
ATOM 2268 C C . ASN A 1 277 ? -22.606 -2.198 5.368 1.00 86.50 277 ASN A C 1
ATOM 2270 O O . ASN A 1 277 ? -21.892 -3.133 5.729 1.00 86.50 277 ASN A O 1
ATOM 2274 N N . LEU A 1 278 ? -22.899 -1.159 6.154 1.00 92.06 278 LEU A N 1
ATOM 2275 C CA . LEU A 1 278 ? -22.292 -0.948 7.473 1.00 92.06 278 LEU A CA 1
ATOM 2276 C C . LEU A 1 278 ? -22.566 -2.111 8.441 1.00 92.06 278 LEU A C 1
ATOM 2278 O O . LEU A 1 278 ? -21.693 -2.496 9.215 1.00 92.06 278 LEU A O 1
ATOM 2282 N N . LEU A 1 279 ? -23.744 -2.734 8.353 1.00 92.00 279 LEU A N 1
ATOM 2283 C CA . LEU A 1 279 ? -24.086 -3.905 9.160 1.00 92.00 279 LEU A CA 1
ATOM 2284 C C . LEU A 1 279 ? -23.201 -5.116 8.822 1.00 92.00 279 LEU A C 1
ATOM 2286 O O . LEU A 1 279 ? -22.708 -5.806 9.717 1.00 92.00 279 LEU A O 1
ATOM 2290 N N . ASN A 1 280 ? -22.979 -5.382 7.533 1.00 91.06 280 ASN A N 1
ATOM 2291 C CA . ASN A 1 280 ? -22.068 -6.439 7.092 1.00 91.06 280 ASN A CA 1
ATOM 2292 C C . ASN A 1 280 ? -20.618 -6.137 7.479 1.00 91.06 280 ASN A C 1
ATOM 2294 O O . ASN A 1 280 ? -19.871 -7.068 7.774 1.00 91.06 280 ASN A O 1
ATOM 2298 N N . ASP A 1 281 ? -20.239 -4.862 7.522 1.00 93.38 281 ASP A N 1
ATOM 2299 C CA . ASP A 1 281 ? -18.907 -4.422 7.933 1.00 93.38 281 ASP A CA 1
ATOM 2300 C C . ASP A 1 281 ? -18.662 -4.703 9.414 1.00 93.38 281 ASP A C 1
ATOM 2302 O O . ASP A 1 281 ? -17.648 -5.304 9.763 1.00 93.38 281 ASP A O 1
ATOM 2306 N N . ILE A 1 282 ? -19.631 -4.387 10.274 1.00 95.00 282 ILE A N 1
ATOM 2307 C CA . ILE A 1 282 ? -19.579 -4.723 11.703 1.00 95.00 282 ILE A CA 1
ATOM 2308 C C . ILE A 1 282 ? -19.475 -6.244 11.894 1.00 95.00 282 ILE A C 1
ATOM 2310 O O . ILE A 1 282 ? -18.598 -6.725 12.614 1.00 95.00 282 ILE A O 1
ATOM 2314 N N . LYS A 1 283 ? -20.306 -7.026 11.189 1.00 94.19 283 LYS A N 1
ATOM 2315 C CA . LYS A 1 283 ? -20.260 -8.500 11.243 1.00 94.19 283 LYS A CA 1
ATOM 2316 C C . LYS A 1 283 ? -18.922 -9.060 10.748 1.00 94.19 283 LYS A C 1
ATOM 2318 O O . LYS A 1 283 ? -18.431 -10.051 11.291 1.00 94.19 283 LYS A O 1
ATOM 2323 N N . LEU A 1 284 ? -18.341 -8.463 9.705 1.00 93.31 284 LEU A N 1
ATOM 2324 C CA . LEU A 1 284 ? -17.034 -8.854 9.182 1.00 93.31 284 LEU A CA 1
ATOM 2325 C C . LEU A 1 284 ? -15.934 -8.554 10.201 1.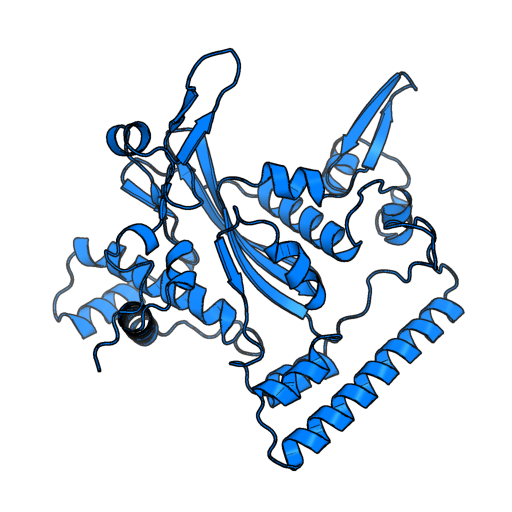00 93.31 284 LEU A C 1
ATOM 2327 O O . LEU A 1 284 ? -15.127 -9.439 10.471 1.00 93.31 284 LEU A O 1
ATOM 2331 N N . HIS A 1 285 ? -15.929 -7.358 10.791 1.00 95.19 285 HIS A N 1
ATOM 2332 C CA . HIS A 1 285 ? -15.000 -6.985 11.854 1.00 95.19 285 HIS A CA 1
ATOM 2333 C C . HIS A 1 285 ? -15.020 -8.000 13.001 1.00 95.19 285 HIS A C 1
ATOM 2335 O O . HIS A 1 285 ? -13.979 -8.561 13.346 1.00 95.19 285 HIS A O 1
ATOM 2341 N N . ASP A 1 286 ? -16.202 -8.279 13.553 1.00 94.38 286 ASP A N 1
ATOM 2342 C CA . ASP A 1 286 ? -16.332 -9.150 14.722 1.00 94.38 286 ASP A CA 1
ATOM 2343 C C . ASP A 1 286 ? -15.858 -10.576 14.400 1.00 94.38 286 ASP A C 1
ATOM 2345 O O . ASP A 1 286 ? -15.110 -11.176 15.171 1.00 94.38 286 ASP A O 1
ATOM 2349 N N . ARG A 1 287 ? -16.171 -11.089 13.201 1.00 93.38 287 ARG A N 1
ATOM 2350 C CA . ARG A 1 287 ? -15.646 -12.376 12.720 1.00 93.38 287 ARG A CA 1
ATOM 2351 C C . ARG A 1 287 ? -14.118 -12.380 12.591 1.00 93.38 287 ARG A C 1
ATOM 2353 O O . ARG A 1 287 ? -13.486 -13.379 12.928 1.00 93.38 287 ARG A O 1
ATOM 2360 N N . LEU A 1 288 ? -13.521 -11.313 12.058 1.00 91.75 288 LEU A N 1
ATOM 2361 C CA . LEU A 1 288 ? -12.067 -11.219 11.889 1.00 91.75 288 LEU A CA 1
ATOM 2362 C C . LEU A 1 288 ? -11.353 -11.168 13.244 1.00 91.75 288 LEU A C 1
ATOM 2364 O O . LEU A 1 288 ? -10.345 -11.852 13.405 1.00 91.75 288 LEU A O 1
ATOM 2368 N N . SER A 1 289 ? -11.906 -10.431 14.212 1.00 91.69 289 SER A N 1
ATOM 2369 C CA . SER A 1 289 ? -11.396 -10.380 15.587 1.00 91.69 289 SER A CA 1
ATOM 2370 C C . SER A 1 289 ? -11.449 -11.759 16.252 1.00 91.69 289 SER A C 1
ATOM 2372 O O . SER A 1 289 ? -10.435 -12.241 16.753 1.00 91.69 289 SER A O 1
ATOM 2374 N N . LEU A 1 290 ? -12.594 -12.448 16.161 1.00 90.31 290 LEU A N 1
ATOM 2375 C CA . LEU A 1 290 ? -12.773 -13.796 16.714 1.00 90.31 290 LEU A CA 1
ATOM 2376 C C . LEU A 1 290 ? -11.784 -14.817 16.130 1.00 90.31 290 LEU A C 1
ATOM 2378 O O . LEU A 1 290 ? -11.275 -15.666 16.854 1.00 90.31 290 LEU A O 1
ATOM 2382 N N . ASN A 1 291 ? -11.480 -14.718 14.835 1.00 88.00 291 ASN A N 1
ATOM 2383 C CA . ASN A 1 291 ? -10.553 -15.623 14.148 1.00 88.00 291 ASN A CA 1
ATOM 2384 C C . ASN A 1 291 ? -9.075 -15.201 14.255 1.00 88.00 291 ASN A C 1
ATOM 2386 O O . ASN A 1 291 ? -8.210 -15.837 13.651 1.00 88.00 291 ASN A O 1
ATOM 2390 N N . GLY A 1 292 ? -8.765 -14.113 14.963 1.00 87.88 292 GLY A N 1
ATOM 2391 C CA . GLY A 1 292 ? -7.402 -13.598 15.075 1.00 87.88 292 GLY A CA 1
ATOM 2392 C C . GLY A 1 292 ? -6.802 -13.095 13.754 1.00 87.88 292 GLY A C 1
ATOM 2393 O O . GLY A 1 292 ? -5.592 -13.177 13.536 1.00 87.88 292 GLY A O 1
ATOM 2394 N N . HIS A 1 293 ? -7.630 -12.596 12.832 1.00 88.75 293 HIS A N 1
ATOM 2395 C CA . HIS A 1 293 ? -7.185 -12.012 11.564 1.00 88.75 293 HIS A CA 1
ATOM 2396 C C . HIS A 1 293 ? -6.783 -10.544 11.747 1.00 88.75 293 HIS A C 1
ATOM 2398 O O . HIS A 1 293 ? -7.478 -9.624 11.323 1.00 88.75 293 HIS A O 1
ATOM 2404 N N . TRP A 1 294 ? -5.635 -10.331 12.385 1.00 90.75 294 TRP A N 1
ATOM 2405 C CA . TRP A 1 294 ? -5.280 -9.036 12.963 1.00 90.75 294 TRP A CA 1
ATOM 2406 C C . TRP A 1 294 ? -4.726 -7.972 12.003 1.00 90.75 294 TRP A C 1
ATOM 2408 O O . TRP A 1 294 ? -4.700 -6.803 12.371 1.00 90.75 294 TRP A O 1
ATOM 2418 N N . SER A 1 295 ? -4.311 -8.313 10.779 1.00 90.50 295 SER A N 1
ATOM 2419 C CA . SER A 1 295 ? -3.646 -7.340 9.887 1.00 90.50 295 SER A CA 1
ATOM 2420 C C . SER A 1 295 ? -4.523 -6.142 9.506 1.00 90.50 295 SER A C 1
ATOM 2422 O O . SER A 1 295 ? -4.012 -5.048 9.308 1.00 90.50 295 SER A O 1
ATOM 2424 N N . CYS A 1 296 ? -5.848 -6.302 9.421 1.00 92.12 296 CYS A N 1
ATOM 2425 C CA . CYS A 1 296 ? -6.750 -5.178 9.144 1.00 92.12 296 CYS A CA 1
ATOM 2426 C C . CYS A 1 296 ? -6.951 -4.241 10.347 1.00 92.12 296 CYS A C 1
ATOM 2428 O O . CYS A 1 296 ? -7.381 -3.108 10.154 1.00 92.12 296 CYS A O 1
ATOM 2430 N N . PHE A 1 297 ? -6.616 -4.684 11.562 1.00 95.56 297 PHE A N 1
ATOM 2431 C CA . PHE A 1 297 ? -6.737 -3.906 12.800 1.00 95.56 297 PHE A CA 1
ATOM 2432 C C . PHE A 1 297 ? -5.540 -2.966 13.020 1.00 95.56 297 PHE A C 1
ATOM 2434 O O . PHE A 1 297 ? -5.487 -2.253 14.016 1.00 95.56 297 PHE A O 1
ATOM 2441 N N . GLU A 1 298 ? -4.556 -2.958 12.119 1.00 95.31 298 GLU A N 1
ATOM 2442 C CA . GLU A 1 298 ? -3.355 -2.124 12.254 1.00 95.31 298 GLU A CA 1
ATOM 2443 C C . GLU A 1 298 ? -3.536 -0.697 11.727 1.00 95.31 298 GLU A C 1
ATOM 2445 O O . GLU A 1 298 ? -2.666 0.133 11.955 1.00 95.31 298 GLU A O 1
ATOM 2450 N N . HIS A 1 299 ? -4.623 -0.405 11.007 1.00 97.50 299 HIS A N 1
ATOM 2451 C CA . HIS A 1 299 ? -4.775 0.861 10.278 1.00 97.50 299 HIS A CA 1
ATOM 2452 C C . HIS A 1 299 ? -5.523 1.948 11.058 1.00 97.50 299 HIS A C 1
ATOM 2454 O O . HIS A 1 299 ? -5.245 3.129 10.874 1.00 97.50 299 HIS A O 1
ATOM 2460 N N . CYS A 1 300 ? -6.455 1.566 11.937 1.00 98.38 300 CYS A N 1
ATOM 2461 C CA . CYS A 1 300 ? -7.038 2.495 12.904 1.00 98.38 300 CYS A CA 1
ATOM 2462 C C . CYS A 1 300 ? -6.068 2.687 14.073 1.00 98.38 300 CYS A C 1
ATOM 2464 O O . CYS A 1 300 ? -5.501 1.709 14.574 1.00 98.38 300 CYS A O 1
ATOM 2466 N N . ALA A 1 301 ? -5.908 3.923 14.541 1.00 98.31 301 ALA A N 1
ATOM 2467 C CA . ALA A 1 301 ? -5.064 4.204 15.695 1.00 98.31 301 ALA A CA 1
ATOM 2468 C C . ALA A 1 301 ? -5.571 5.401 16.504 1.00 98.31 301 ALA A C 1
ATOM 2470 O O . ALA A 1 301 ? -6.046 6.383 15.935 1.00 98.31 301 ALA A O 1
ATOM 2471 N N . LYS A 1 302 ? -5.448 5.320 17.830 1.00 98.25 302 LYS A N 1
ATOM 2472 C CA . LYS A 1 302 ? -5.787 6.405 18.757 1.00 98.25 302 LYS A CA 1
ATOM 2473 C C . LYS A 1 302 ? -4.585 7.327 18.944 1.00 98.25 302 LYS A C 1
ATOM 2475 O O . LYS A 1 302 ? -3.485 6.832 19.161 1.00 98.25 302 LYS A O 1
ATOM 2480 N N . SER A 1 303 ? -4.785 8.634 18.895 1.00 98.25 303 SER A N 1
ATOM 2481 C CA . SER A 1 303 ? -3.805 9.646 19.291 1.00 98.25 303 SER A CA 1
ATOM 2482 C C . SER A 1 303 ? -3.484 9.494 20.780 1.00 98.25 303 SER A C 1
ATOM 2484 O O . SER A 1 303 ? -4.393 9.442 21.610 1.00 98.25 303 SER A O 1
ATOM 2486 N N . MET A 1 304 ? -2.201 9.359 21.119 1.00 96.94 304 MET A N 1
ATOM 2487 C CA . MET A 1 304 ? -1.779 9.216 22.514 1.00 96.94 304 MET A CA 1
ATOM 2488 C C . MET A 1 304 ? -2.043 10.498 23.305 1.00 96.94 304 MET A C 1
ATOM 2490 O O . MET A 1 304 ? -1.883 11.599 22.784 1.00 96.94 304 MET A O 1
ATOM 2494 N N . ASN A 1 305 ? -2.368 10.360 24.588 1.00 96.12 305 ASN A N 1
ATOM 2495 C CA . ASN A 1 305 ? -2.224 11.461 25.540 1.00 96.12 305 ASN A CA 1
ATOM 2496 C C . ASN A 1 305 ? -0.786 11.532 26.098 1.00 96.12 305 ASN A C 1
ATOM 2498 O O . ASN A 1 305 ? 0.058 10.674 25.829 1.00 96.12 305 ASN A O 1
ATOM 2502 N N . GLN A 1 306 ? -0.490 12.559 26.899 1.00 94.56 306 GLN A N 1
ATOM 2503 C CA . GLN A 1 306 ? 0.857 12.794 27.437 1.00 94.56 306 GLN A CA 1
ATOM 2504 C C . GLN A 1 306 ? 1.395 11.641 28.299 1.00 94.56 306 GLN A C 1
ATOM 2506 O O . GLN A 1 306 ? 2.602 11.387 28.284 1.00 94.56 306 GLN A O 1
ATOM 2511 N N . ILE A 1 307 ? 0.526 10.959 29.051 1.00 91.94 307 ILE A N 1
ATOM 2512 C CA . ILE A 1 307 ? 0.910 9.827 29.906 1.00 91.94 307 ILE A CA 1
ATOM 2513 C C . ILE A 1 307 ? 1.289 8.644 29.017 1.00 91.94 307 ILE A C 1
ATOM 2515 O O . ILE A 1 307 ? 2.408 8.142 29.105 1.00 91.94 307 ILE A O 1
ATOM 2519 N N . GLU A 1 308 ? 0.404 8.275 28.089 1.00 92.62 308 GLU A N 1
ATOM 2520 C CA . GLU A 1 308 ? 0.627 7.181 27.139 1.00 92.62 308 GLU A CA 1
ATOM 2521 C C . GLU A 1 308 ? 1.896 7.400 26.309 1.00 92.62 308 GLU A C 1
ATOM 2523 O O . GLU A 1 308 ? 2.691 6.479 26.130 1.00 92.62 308 GLU A O 1
ATOM 2528 N N . TYR A 1 309 ? 2.143 8.631 25.856 1.00 91.69 309 TYR A N 1
ATOM 2529 C CA . TYR A 1 309 ? 3.347 8.950 25.096 1.00 91.69 309 TYR A CA 1
ATOM 2530 C C . TYR A 1 309 ? 4.628 8.671 25.896 1.00 91.69 309 TYR A C 1
ATOM 2532 O O . TYR A 1 309 ? 5.585 8.112 25.366 1.00 91.69 309 TYR A O 1
ATOM 2540 N N . ASN A 1 310 ? 4.639 9.018 27.185 1.00 87.62 310 ASN A N 1
ATOM 2541 C CA . ASN A 1 310 ? 5.812 8.886 28.051 1.00 87.62 310 ASN A CA 1
ATOM 2542 C C . ASN A 1 310 ? 6.045 7.455 28.562 1.00 87.62 310 ASN A C 1
ATOM 2544 O O . ASN A 1 310 ? 7.167 7.119 28.948 1.00 87.62 310 ASN A O 1
ATOM 2548 N N . GLU A 1 311 ? 5.011 6.615 28.590 1.00 81.50 311 GLU A N 1
ATOM 2549 C CA . GLU A 1 311 ? 5.086 5.268 29.165 1.00 81.50 311 GLU A CA 1
ATOM 2550 C C . GLU A 1 311 ? 5.467 4.183 28.148 1.00 81.50 311 GLU A C 1
ATOM 2552 O O . GLU A 1 311 ? 6.064 3.174 28.536 1.00 81.50 311 GLU A O 1
ATOM 2557 N N . VAL A 1 312 ? 5.190 4.374 26.852 1.00 68.81 312 VAL A N 1
ATOM 2558 C CA . VAL A 1 312 ? 5.416 3.327 25.842 1.00 68.81 312 VAL A CA 1
ATOM 2559 C C . VAL A 1 312 ? 6.724 3.547 25.067 1.00 68.81 312 VAL A C 1
ATOM 2561 O O . VAL A 1 312 ? 6.912 4.579 24.426 1.00 68.81 312 VAL A O 1
ATOM 2564 N N . TYR A 1 313 ? 7.642 2.571 25.102 1.00 66.38 313 TYR A N 1
ATOM 2565 C CA . TYR A 1 313 ? 8.967 2.653 24.467 1.00 66.38 313 TYR A CA 1
ATOM 2566 C C . TYR A 1 313 ? 9.300 1.396 23.646 1.00 66.38 313 TYR A C 1
ATOM 2568 O O . TYR A 1 313 ? 9.035 0.279 24.083 1.00 66.38 313 TYR A O 1
ATOM 2576 N N . ASN A 1 314 ? 9.915 1.575 22.468 1.00 57.81 314 ASN A N 1
ATOM 2577 C CA . ASN A 1 314 ? 10.253 0.472 21.548 1.00 57.81 314 ASN A CA 1
ATOM 2578 C C . ASN A 1 314 ? 11.754 0.164 21.451 1.00 57.81 314 ASN A C 1
ATOM 2580 O O . ASN A 1 314 ? 12.124 -0.860 20.876 1.00 57.81 314 ASN A O 1
ATOM 2584 N N . SER A 1 315 ? 12.647 1.019 21.962 1.00 53.53 315 SER A N 1
ATOM 2585 C CA . SER A 1 315 ? 14.083 0.758 21.828 1.00 53.53 315 SER A CA 1
ATOM 2586 C C . SER A 1 315 ? 14.964 1.410 22.894 1.00 53.53 315 SER A C 1
ATOM 2588 O O . SER A 1 315 ? 14.627 2.429 23.497 1.00 53.53 315 SER A O 1
ATOM 2590 N N . ILE A 1 316 ? 16.123 0.779 23.104 1.00 53.00 316 ILE A N 1
ATOM 2591 C CA . ILE A 1 316 ? 17.289 1.330 23.794 1.00 53.00 316 ILE A CA 1
ATOM 2592 C C . ILE A 1 316 ? 18.222 1.855 22.699 1.00 53.00 316 ILE A C 1
ATOM 2594 O O . ILE A 1 316 ? 18.924 1.066 22.064 1.00 53.00 316 ILE A O 1
ATOM 2598 N N . ASN A 1 317 ? 18.252 3.168 22.471 1.00 49.81 317 ASN A N 1
ATOM 2599 C CA . ASN A 1 317 ? 19.256 3.770 21.595 1.00 49.81 317 ASN A CA 1
ATOM 2600 C C . ASN A 1 317 ? 20.540 4.016 22.400 1.00 49.81 317 ASN A C 1
ATOM 2602 O O . ASN A 1 317 ? 20.576 4.871 23.284 1.00 49.81 317 ASN A O 1
ATOM 2606 N N . LYS A 1 318 ? 21.596 3.241 22.113 1.00 48.50 318 LYS A N 1
ATOM 2607 C CA . LYS A 1 318 ? 22.954 3.460 22.641 1.00 48.50 318 LYS A CA 1
ATOM 2608 C C . LYS A 1 318 ? 23.720 4.390 21.703 1.00 48.50 318 LYS A C 1
ATOM 2610 O O . LYS A 1 318 ? 24.544 3.936 20.916 1.00 48.50 318 LYS A O 1
ATOM 2615 N N . SER A 1 319 ? 23.485 5.689 21.794 1.00 48.25 319 SER A N 1
ATOM 2616 C CA . SER A 1 319 ? 24.357 6.683 21.159 1.00 48.25 319 SER A CA 1
ATOM 2617 C C . SER A 1 319 ? 24.880 7.629 22.235 1.00 48.25 319 SER A C 1
ATOM 2619 O O . SER A 1 319 ? 24.092 8.281 22.912 1.00 48.25 319 SER A O 1
ATOM 2621 N N . ASN A 1 320 ? 26.209 7.664 22.392 1.00 46.44 320 ASN A N 1
ATOM 2622 C CA . ASN A 1 320 ? 26.992 8.452 23.363 1.00 46.44 320 ASN A CA 1
ATOM 2623 C C . ASN A 1 320 ? 27.021 7.948 24.820 1.00 46.44 320 ASN A C 1
ATOM 2625 O O . ASN A 1 320 ? 27.066 8.741 25.755 1.00 46.44 320 ASN A O 1
ATOM 2629 N N . GLY A 1 321 ? 27.050 6.628 25.035 1.00 50.84 321 GLY A N 1
ATOM 2630 C CA . GLY A 1 321 ? 27.309 6.060 26.370 1.00 50.84 321 GLY A CA 1
ATOM 2631 C C . GLY A 1 321 ? 26.119 6.088 27.339 1.00 50.84 321 GLY A C 1
ATOM 2632 O O . GLY A 1 321 ? 26.300 5.804 28.519 1.00 50.84 321 GLY A O 1
ATOM 2633 N N . GLY A 1 322 ? 24.906 6.370 26.848 1.00 52.88 322 GLY A N 1
ATOM 2634 C CA . GLY A 1 322 ? 23.662 6.334 27.621 1.00 52.88 322 GLY A CA 1
ATOM 2635 C C . GLY A 1 322 ? 22.511 5.647 26.880 1.00 52.88 322 GLY A C 1
ATOM 2636 O O . GLY A 1 322 ? 22.557 5.469 25.664 1.00 52.88 322 GLY A O 1
ATOM 2637 N N . ILE A 1 323 ? 21.487 5.239 27.635 1.00 54.34 323 ILE A N 1
ATOM 2638 C CA . ILE A 1 323 ? 20.207 4.736 27.119 1.00 54.34 323 ILE A CA 1
ATOM 2639 C C . ILE A 1 323 ? 19.356 5.956 26.748 1.00 54.34 323 ILE A C 1
ATOM 2641 O O . ILE A 1 323 ? 18.828 6.620 27.640 1.00 54.34 323 ILE A O 1
ATOM 2645 N N . VAL A 1 324 ? 19.203 6.257 25.457 1.00 58.91 324 VAL A N 1
ATOM 2646 C CA . VAL A 1 324 ? 18.163 7.192 25.006 1.00 58.91 324 VAL A CA 1
ATOM 2647 C C . VAL A 1 324 ? 16.863 6.403 24.914 1.00 58.91 324 VAL A C 1
ATOM 2649 O O . VAL A 1 324 ? 16.759 5.457 24.129 1.00 58.91 324 VAL A O 1
ATOM 2652 N N . LYS A 1 325 ? 15.894 6.756 25.764 1.00 63.81 325 LYS A N 1
ATOM 2653 C CA . LYS A 1 325 ? 14.541 6.199 25.706 1.00 63.81 325 LYS A CA 1
ATOM 2654 C C . LYS A 1 325 ? 13.823 6.807 24.505 1.00 63.81 325 LYS A C 1
ATOM 2656 O O . LYS A 1 325 ? 13.657 8.022 24.438 1.00 63.81 325 LYS A O 1
ATOM 2661 N N . ASP A 1 326 ? 13.429 5.961 23.564 1.00 77.88 326 ASP A N 1
ATOM 2662 C CA . ASP A 1 326 ? 12.615 6.361 22.422 1.00 77.88 326 ASP A CA 1
ATOM 2663 C C . ASP A 1 326 ? 11.135 6.106 22.742 1.00 77.88 326 ASP A C 1
ATOM 2665 O O . ASP A 1 326 ? 10.702 4.954 22.835 1.00 77.88 326 ASP A O 1
ATOM 2669 N N . PHE A 1 327 ? 10.406 7.192 23.003 1.00 87.56 327 PHE A N 1
ATOM 2670 C CA . PHE A 1 327 ? 9.047 7.209 23.550 1.00 87.56 327 PHE A CA 1
ATOM 2671 C C . PHE A 1 327 ? 7.954 7.292 22.475 1.00 87.56 327 PHE A C 1
ATOM 2673 O O . PHE A 1 327 ? 8.207 7.691 21.332 1.00 87.56 327 PHE A O 1
ATOM 2680 N N . GLY A 1 328 ? 6.726 6.977 22.889 1.00 90.88 328 GLY A N 1
ATOM 2681 C CA . GLY A 1 328 ? 5.501 7.154 22.119 1.00 90.88 328 GLY A CA 1
ATOM 2682 C C . GLY A 1 328 ? 5.174 5.999 21.181 1.00 90.88 328 GLY A C 1
ATOM 2683 O O . GLY A 1 328 ? 4.463 6.202 20.209 1.00 90.88 328 GLY A O 1
ATOM 2684 N N . TRP A 1 329 ? 5.694 4.795 21.397 1.00 91.62 329 TRP A N 1
ATOM 2685 C CA . TRP A 1 329 ? 5.622 3.742 20.380 1.00 91.62 329 TRP A CA 1
ATOM 2686 C C . TRP A 1 329 ? 4.571 2.668 20.644 1.00 91.62 329 TRP A C 1
ATOM 2688 O O . TRP A 1 329 ? 4.708 1.917 21.591 1.00 91.62 329 TRP A O 1
ATOM 2698 N N . SER A 1 330 ? 3.598 2.464 19.757 1.00 91.38 330 SER A N 1
ATOM 2699 C CA . SER A 1 330 ? 2.684 1.314 19.814 1.00 91.38 330 SER A CA 1
ATOM 2700 C C . SER A 1 330 ? 2.786 0.476 18.544 1.00 91.38 330 SER A C 1
ATOM 2702 O O . SER A 1 330 ? 2.341 0.881 17.467 1.00 91.38 330 SER A O 1
ATOM 2704 N N . GLY A 1 331 ? 3.401 -0.705 18.658 1.00 90.06 331 GLY A N 1
ATOM 2705 C CA . GLY A 1 331 ? 3.715 -1.532 17.494 1.00 90.06 331 GLY A CA 1
ATOM 2706 C C . GLY A 1 331 ? 4.611 -0.778 16.513 1.00 90.06 331 GLY A C 1
ATOM 2707 O O . GLY A 1 331 ? 5.738 -0.439 16.864 1.00 90.06 331 GLY A O 1
ATOM 2708 N N . ASN A 1 332 ? 4.107 -0.513 15.307 1.00 93.06 332 ASN A N 1
ATOM 2709 C CA . ASN A 1 332 ? 4.850 0.200 14.263 1.00 93.06 332 ASN A CA 1
ATOM 2710 C C . ASN A 1 332 ? 4.661 1.726 14.283 1.00 93.06 332 ASN A C 1
ATOM 2712 O O . ASN A 1 332 ? 5.278 2.408 13.467 1.00 93.06 332 ASN A O 1
ATOM 2716 N N . PHE A 1 333 ? 3.788 2.270 15.137 1.00 95.56 333 PHE A N 1
ATOM 2717 C CA . PHE A 1 333 ? 3.426 3.690 15.096 1.00 95.56 333 PHE A CA 1
ATOM 2718 C C . PHE A 1 333 ? 3.999 4.464 16.270 1.00 95.56 333 PHE A C 1
ATOM 2720 O O . PHE A 1 333 ? 4.015 3.973 17.398 1.00 95.56 333 PHE A O 1
ATOM 2727 N N . ARG A 1 334 ? 4.412 5.701 15.996 1.00 94.94 334 ARG A N 1
ATOM 2728 C CA . ARG A 1 334 ? 4.865 6.666 16.992 1.00 94.94 334 ARG A CA 1
ATOM 2729 C C . ARG A 1 334 ? 3.821 7.755 17.224 1.00 94.94 334 ARG A C 1
ATOM 2731 O O . ARG A 1 334 ? 3.324 8.337 16.269 1.00 94.94 334 ARG A O 1
ATOM 2738 N N . GLY A 1 335 ? 3.500 8.036 18.481 1.00 96.19 335 GLY A N 1
ATOM 2739 C CA . GLY A 1 335 ? 2.484 8.995 18.902 1.00 96.19 335 GLY A CA 1
ATOM 2740 C C . GLY A 1 335 ? 1.043 8.485 18.815 1.00 96.19 335 GLY A C 1
ATOM 2741 O O . GLY A 1 335 ? 0.111 9.243 19.088 1.00 96.19 335 GLY A O 1
ATOM 2742 N N . PHE A 1 336 ? 0.850 7.216 18.445 1.00 97.38 336 PHE A N 1
ATOM 2743 C CA . PHE A 1 336 ? -0.465 6.606 18.267 1.00 97.38 336 PHE A CA 1
ATOM 2744 C C . PHE A 1 336 ? -0.502 5.190 18.836 1.00 97.38 336 PHE A C 1
ATOM 2746 O O . PHE A 1 336 ? 0.459 4.441 18.684 1.00 97.38 336 PHE A O 1
ATOM 2753 N N . ILE A 1 337 ? -1.631 4.796 19.428 1.00 95.56 337 ILE A N 1
ATOM 2754 C CA . ILE A 1 337 ? -1.916 3.427 19.866 1.00 95.56 337 ILE A CA 1
ATOM 2755 C C . ILE A 1 337 ? -2.643 2.685 18.748 1.00 95.56 337 ILE A C 1
ATOM 2757 O O . ILE A 1 337 ? -3.785 3.007 18.418 1.00 95.56 337 ILE A O 1
ATOM 2761 N N . GLN A 1 338 ? -1.988 1.676 18.174 1.00 94.88 338 GLN A N 1
ATOM 2762 C CA . GLN A 1 338 ? -2.575 0.820 17.140 1.00 94.88 338 GLN A CA 1
ATOM 2763 C C . GLN A 1 338 ? -3.800 0.075 17.676 1.00 94.88 338 GLN A C 1
ATOM 2765 O O . GLN A 1 338 ? -3.718 -0.552 18.731 1.00 94.88 338 GLN A O 1
ATOM 2770 N N . TYR A 1 339 ? -4.909 0.057 16.928 1.00 96.62 339 TYR A N 1
ATOM 2771 C CA . TYR A 1 339 ? -6.127 -0.627 17.375 1.00 96.62 339 TYR A CA 1
ATOM 2772 C C . TYR A 1 339 ? -5.883 -2.114 17.663 1.00 96.62 339 TYR A C 1
ATOM 2774 O O . TYR A 1 339 ? -6.319 -2.625 18.691 1.00 96.62 339 TYR A O 1
ATOM 2782 N N . ARG A 1 340 ? -5.078 -2.788 16.830 1.00 94.25 340 ARG A N 1
ATOM 2783 C CA . ARG A 1 340 ? -4.601 -4.162 17.057 1.00 94.25 340 ARG A CA 1
ATOM 2784 C C . ARG A 1 340 ? -3.999 -4.377 18.457 1.00 94.25 340 ARG A C 1
ATOM 2786 O O . ARG A 1 340 ? -4.243 -5.418 19.060 1.00 94.25 340 ARG A O 1
ATOM 2793 N N . LYS A 1 341 ? -3.269 -3.395 19.000 1.00 91.12 341 LYS A N 1
ATOM 2794 C CA . LYS A 1 341 ? -2.594 -3.483 20.310 1.00 91.12 341 LYS A CA 1
ATOM 2795 C C . LYS A 1 341 ? -3.556 -3.414 21.496 1.00 91.12 341 LYS A C 1
ATOM 2797 O O . LYS A 1 341 ? -3.151 -3.691 22.618 1.00 91.12 341 LYS A O 1
ATOM 2802 N N . MET A 1 342 ? -4.827 -3.094 21.255 1.00 91.44 342 MET A N 1
ATOM 2803 C CA . MET A 1 342 ? -5.872 -3.084 22.281 1.00 91.44 342 MET A CA 1
ATOM 2804 C C . MET A 1 342 ? -6.485 -4.476 22.525 1.00 91.44 342 MET A C 1
ATOM 2806 O O . MET A 1 342 ? -7.355 -4.621 23.381 1.00 91.44 342 MET A O 1
ATOM 2810 N N . PHE A 1 343 ? -6.043 -5.510 21.799 1.00 88.69 343 PHE A N 1
ATOM 2811 C CA . PHE A 1 343 ? -6.538 -6.881 21.933 1.00 88.69 343 PHE A CA 1
ATOM 2812 C C . PHE A 1 343 ? -5.513 -7.775 22.647 1.00 88.69 343 PHE A C 1
ATOM 2814 O O . PHE A 1 343 ? -4.386 -7.935 22.184 1.00 88.69 343 PHE A O 1
ATOM 2821 N N . ALA A 1 344 ? -5.924 -8.434 23.738 1.00 77.12 344 ALA A N 1
ATOM 2822 C CA . ALA A 1 344 ? -5.042 -9.250 24.588 1.00 77.12 344 ALA A CA 1
ATOM 2823 C C . ALA A 1 344 ? -4.336 -10.419 23.862 1.00 77.12 344 ALA A C 1
ATOM 2825 O O . ALA A 1 344 ? -3.268 -10.853 24.282 1.00 77.12 344 ALA A O 1
ATOM 2826 N N . ASN A 1 345 ? -4.908 -10.909 22.758 1.00 73.81 345 ASN A N 1
ATOM 2827 C CA . ASN A 1 345 ? -4.422 -12.069 22.004 1.00 73.81 345 ASN A CA 1
ATOM 2828 C C . ASN A 1 345 ? -3.945 -11.696 20.590 1.00 73.81 345 ASN A C 1
ATOM 2830 O O . ASN A 1 345 ? -4.009 -12.506 19.670 1.00 73.81 345 ASN A O 1
ATOM 2834 N N . GLU A 1 346 ? -3.460 -10.473 20.375 1.00 77.44 346 GLU A N 1
ATOM 2835 C CA . GLU A 1 346 ? -3.059 -10.012 19.035 1.00 77.44 346 GLU A CA 1
ATOM 2836 C C . GLU A 1 346 ? -1.921 -10.822 18.375 1.00 77.44 346 GLU A C 1
ATOM 2838 O O . GLU A 1 346 ? -1.713 -10.720 17.164 1.00 77.44 346 GLU A O 1
ATOM 2843 N N . ASN A 1 347 ? -1.184 -11.628 19.146 1.00 76.12 347 ASN A N 1
ATOM 2844 C CA . ASN A 1 347 ? -0.066 -12.449 18.666 1.00 76.12 347 ASN A CA 1
ATOM 2845 C C . ASN A 1 347 ? -0.386 -13.951 18.607 1.00 76.12 347 ASN A C 1
ATOM 2847 O O . ASN A 1 347 ? 0.452 -14.728 18.153 1.00 76.12 347 ASN A O 1
ATOM 2851 N N . ILE A 1 348 ? -1.578 -14.370 19.046 1.00 68.06 348 ILE A N 1
ATOM 2852 C CA . ILE A 1 348 ? -1.984 -15.779 19.078 1.00 68.06 348 ILE A CA 1
ATOM 2853 C C . ILE A 1 348 ? -3.410 -15.947 18.551 1.00 68.06 348 ILE A C 1
ATOM 2855 O O . ILE A 1 348 ? -4.306 -15.164 18.851 1.00 68.06 348 ILE A O 1
ATOM 2859 N N . THR A 1 349 ? -3.651 -17.003 17.781 1.00 58.12 349 THR A N 1
ATOM 2860 C CA . THR A 1 349 ? -5.018 -17.411 17.448 1.00 58.12 349 THR A CA 1
ATOM 2861 C C . THR A 1 349 ? -5.488 -18.349 18.549 1.00 58.12 349 THR A C 1
ATOM 2863 O O . THR A 1 349 ? -5.054 -19.499 18.612 1.00 58.12 349 THR A O 1
ATOM 2866 N N . VAL A 1 350 ? -6.344 -17.866 19.451 1.00 57.47 350 VAL A N 1
ATOM 2867 C CA . VAL A 1 350 ? -6.997 -18.748 20.423 1.00 57.47 350 VAL A CA 1
ATOM 2868 C C . VAL A 1 350 ? -8.069 -19.507 19.653 1.00 57.47 350 VAL A C 1
ATOM 2870 O O . VAL A 1 350 ? -9.144 -18.980 19.387 1.00 57.47 350 VAL A O 1
ATOM 2873 N N . ASN A 1 351 ? -7.747 -20.720 19.205 1.00 52.19 351 ASN A N 1
ATOM 2874 C CA . ASN A 1 351 ? -8.725 -21.589 18.568 1.00 52.19 351 ASN A CA 1
ATOM 2875 C C . ASN A 1 351 ? -9.796 -21.950 19.604 1.00 52.19 351 ASN A C 1
ATOM 2877 O O . ASN A 1 351 ? -9.624 -22.890 20.372 1.00 52.19 351 ASN A O 1
ATOM 2881 N N . GLY A 1 352 ? -10.903 -21.211 19.617 1.00 54.50 352 GLY A N 1
ATOM 2882 C CA . GLY A 1 352 ? -12.166 -21.699 20.152 1.00 54.50 352 GLY A CA 1
ATOM 2883 C C . GLY A 1 352 ? -12.755 -22.697 19.161 1.00 54.50 352 GLY A C 1
ATOM 2884 O O . GLY A 1 352 ? -13.618 -22.333 18.364 1.00 54.50 352 GLY A O 1
ATOM 2885 N N . LYS A 1 353 ? -12.229 -23.922 19.149 1.00 44.59 353 LYS A N 1
ATOM 2886 C CA . LYS A 1 353 ? -12.959 -25.090 18.654 1.00 44.59 353 LYS A CA 1
ATOM 2887 C C . LYS A 1 353 ? -13.328 -25.965 19.831 1.00 44.59 353 LYS A C 1
ATOM 2889 O O . LYS A 1 353 ? -12.418 -26.212 20.652 1.00 44.59 353 LYS A O 1
#

Sequence (353 aa):
MIKAEIIADSENEFGNRITTMRVVFPRYILAELNTHRMLSKNSASSRAIPFQKLLQSVKENPFIPIAWQKDHSGMQGSEYFTDKEDINYITKNWLLSRDFAVQEAENLSSCGVTKQLVNRLLEPFMYHTVLITATEWENFFSLRCPQYEFTFDHTDTKIFRSRKDLIRYGASYHKDKYNDILFWLQLNKGMADIHMIALAETMWDAYNESTPKKLNADDWHIPFEDTINLSDLTNTLKELNGEVYENMFLPTKIKISTAMCARTSYTVIGEEGKRPNLLNDIKLHDRLSLNGHWSCFEHCAKSMNQIEYNEVYNSINKSNGGIVKDFGWSGNFRGFIQYRKMFANENITVNGK

pLDDT: mean 89.48, std 12.49, range [44.59, 98.81]